Protein AF-A0A519ZIR8-F1 (afdb_monomer)

Sequence (333 aa):
LERGGTVMIFPEGTSVSERRLRPLKTGAARIALGTEARHDFKLGLKLVCVGTNYFDPSHFRSDVLLNVAAPIEVASYAARYREDPDAAADELTEEIRLRLTRRLVISRAAEDDQLAQQVERTFGDHLNPDDDPTTLYDNFQLSRTLLDAVAWFEQHDPSRLTALRGALTMYLADLGKYKLDDEALDQGQRPGTRLADYLNLVLGFPVWFYGLITNYVPYKIPSVVADRATKETEFIAAIMLGVGIITFPLAYALEAAAVQHWTHDWRLTTLFVISLPLAGFYALGYWQTLSARLKRLRVRRLPAATLGHLQGQRAAILRLLDEAQAAYVRKVA

Structure (mmCIF, N/CA/C/O backbone):
data_AF-A0A519ZIR8-F1
#
_entry.id   AF-A0A519ZIR8-F1
#
loop_
_atom_site.group_PDB
_atom_site.id
_a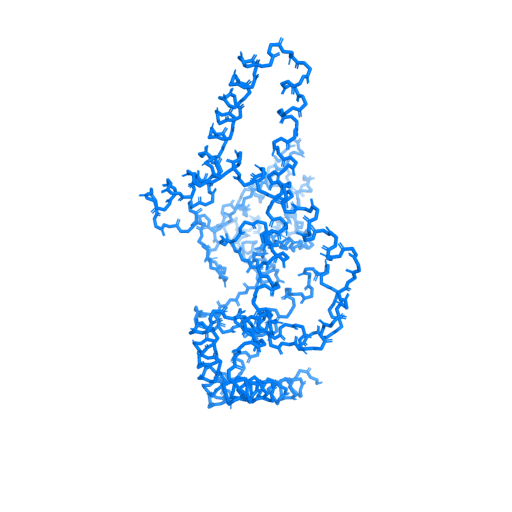tom_site.type_symbol
_atom_site.label_atom_id
_atom_site.label_alt_id
_atom_site.label_comp_id
_atom_site.label_asym_id
_atom_site.label_entity_id
_atom_site.label_seq_id
_atom_site.pdbx_PDB_ins_code
_atom_site.Cartn_x
_atom_site.Cartn_y
_atom_site.Cartn_z
_atom_site.occupancy
_atom_site.B_iso_or_equiv
_atom_site.auth_seq_id
_atom_site.auth_comp_id
_atom_site.auth_asym_id
_atom_site.auth_atom_id
_atom_site.pdbx_PDB_model_num
ATOM 1 N N . LEU A 1 1 ? -28.987 10.051 2.840 1.00 83.94 1 LEU A N 1
ATOM 2 C CA . LEU A 1 1 ? -29.312 9.014 3.840 1.00 83.94 1 LEU A CA 1
ATOM 3 C C . LEU A 1 1 ? -30.818 8.753 3.892 1.00 83.94 1 LEU A C 1
ATOM 5 O O . LEU A 1 1 ? -31.211 7.652 3.559 1.00 83.94 1 LEU A O 1
ATOM 9 N N . GLU A 1 2 ? -31.670 9.754 4.149 1.00 87.88 2 GLU A N 1
ATOM 10 C CA . GLU A 1 2 ? -33.147 9.583 4.182 1.00 87.88 2 GLU A CA 1
ATOM 11 C C . GLU A 1 2 ? -33.765 9.032 2.878 1.00 87.88 2 GLU A C 1
ATOM 13 O O . GLU A 1 2 ? -34.763 8.326 2.906 1.00 87.88 2 GLU A O 1
ATOM 18 N N . ARG A 1 3 ? -33.150 9.309 1.720 1.00 92.38 3 ARG A N 1
ATOM 19 C CA . ARG A 1 3 ? -33.569 8.780 0.404 1.00 92.38 3 ARG A CA 1
ATOM 20 C C . ARG A 1 3 ? -32.974 7.401 0.062 1.00 92.38 3 ARG A C 1
ATOM 22 O O . ARG A 1 3 ? -32.897 7.058 -1.110 1.00 92.38 3 ARG A O 1
ATOM 29 N N . GLY A 1 4 ? -32.438 6.667 1.040 1.00 90.00 4 GLY A N 1
ATOM 30 C CA . GLY A 1 4 ? -31.777 5.369 0.825 1.00 90.00 4 GLY A CA 1
ATOM 31 C C . GLY A 1 4 ? -30.379 5.433 0.187 1.00 90.00 4 GLY A C 1
ATOM 32 O O . GLY A 1 4 ? -29.807 4.402 -0.145 1.00 90.00 4 GLY A O 1
ATOM 33 N N . GLY A 1 5 ? -29.815 6.631 -0.000 1.00 93.12 5 GLY A N 1
ATOM 34 C CA . GLY A 1 5 ? -28.459 6.802 -0.538 1.00 93.12 5 GLY A CA 1
ATOM 35 C C . GLY A 1 5 ? -27.352 6.558 0.496 1.00 93.12 5 GLY A C 1
ATOM 36 O O . GLY A 1 5 ? -27.583 6.696 1.697 1.00 93.12 5 GLY A O 1
ATOM 37 N N . THR A 1 6 ? -26.137 6.294 0.015 1.00 94.44 6 THR A N 1
ATOM 38 C CA . THR A 1 6 ? -24.927 6.032 0.818 1.00 94.44 6 THR A CA 1
ATOM 39 C C . THR A 1 6 ? -24.023 7.264 0.889 1.00 94.44 6 THR A C 1
ATOM 41 O O . THR A 1 6 ? -23.940 8.034 -0.065 1.00 94.44 6 THR A O 1
ATOM 44 N N . VAL A 1 7 ? -23.331 7.452 2.015 1.00 94.19 7 VAL A N 1
ATOM 45 C CA . VAL A 1 7 ? -22.328 8.513 2.200 1.00 94.19 7 VAL A CA 1
ATOM 46 C C . VAL A 1 7 ? -21.039 7.880 2.721 1.00 94.19 7 VAL A C 1
ATOM 48 O O . VAL A 1 7 ? -21.085 7.090 3.660 1.00 94.19 7 VAL A O 1
ATOM 51 N N . MET A 1 8 ? -19.902 8.236 2.121 1.00 94.69 8 MET A N 1
ATOM 52 C CA . MET A 1 8 ? -18.565 7.872 2.598 1.00 94.69 8 MET A CA 1
ATOM 53 C C . MET A 1 8 ? -17.951 9.066 3.332 1.00 94.69 8 MET A C 1
ATOM 55 O O . MET A 1 8 ? -17.989 10.188 2.830 1.00 94.69 8 MET A O 1
ATOM 59 N N . ILE A 1 9 ? -17.401 8.827 4.523 1.00 93.94 9 ILE A N 1
ATOM 60 C CA . ILE A 1 9 ? -16.767 9.851 5.361 1.00 93.94 9 ILE A CA 1
ATOM 61 C C . ILE A 1 9 ? -15.418 9.317 5.840 1.00 93.94 9 ILE A C 1
ATOM 63 O O . ILE A 1 9 ? -15.351 8.195 6.335 1.00 93.94 9 ILE A O 1
ATOM 67 N N . PHE A 1 10 ? -14.373 10.141 5.741 1.00 92.75 10 PHE A N 1
ATOM 68 C CA . PHE A 1 10 ? -13.064 9.895 6.352 1.00 92.75 10 PHE A CA 1
ATOM 69 C C . PHE A 1 10 ? -12.984 10.659 7.686 1.00 92.75 10 PHE A C 1
ATOM 71 O O . PHE A 1 10 ? -12.791 11.878 7.677 1.00 92.75 10 PHE A O 1
ATOM 78 N N . PRO A 1 11 ? -13.189 9.990 8.838 1.00 91.06 11 PRO A N 1
ATOM 79 C CA . PRO A 1 11 ? -13.431 10.666 10.114 1.00 91.06 11 PRO A CA 1
ATOM 80 C C . PRO A 1 11 ? -12.201 11.370 10.714 1.00 91.06 11 PRO A C 1
ATOM 82 O O . PRO A 1 11 ? -12.370 12.214 11.590 1.00 91.06 11 PRO A O 1
ATOM 85 N N . GLU A 1 12 ? -10.985 11.088 10.240 1.00 88.75 12 GLU A N 1
ATOM 86 C CA . GLU A 1 12 ? -9.750 11.770 10.673 1.00 88.75 12 GLU A CA 1
ATOM 87 C C . GLU A 1 12 ? -9.667 13.215 10.148 1.00 88.75 12 GLU A C 1
ATOM 89 O O . GLU A 1 12 ? -9.126 14.110 10.799 1.00 88.75 12 GLU A O 1
ATOM 94 N N . GLY A 1 13 ? -10.246 13.482 8.971 1.00 80.00 13 GLY A N 1
ATOM 95 C CA . GLY A 1 13 ? -10.238 14.808 8.348 1.00 80.00 13 GLY A CA 1
ATOM 96 C C . GLY A 1 13 ? -8.858 15.304 7.893 1.00 80.00 13 GLY A C 1
ATOM 97 O O . GLY A 1 13 ? -8.728 16.485 7.578 1.00 80.00 13 GLY A O 1
ATOM 98 N N . THR A 1 14 ? -7.857 14.424 7.863 1.00 80.94 14 THR A N 1
ATOM 99 C CA . THR A 1 14 ? -6.524 14.626 7.281 1.00 80.94 14 THR A CA 1
ATOM 100 C C . THR A 1 14 ? -6.150 13.382 6.486 1.00 80.94 14 THR A C 1
ATOM 102 O O . THR A 1 14 ? -6.617 12.295 6.816 1.00 80.94 14 THR A O 1
ATOM 105 N N . SER A 1 15 ? -5.307 13.523 5.470 1.00 75.81 15 SER A N 1
ATOM 106 C CA . SER A 1 15 ? -4.816 12.397 4.676 1.00 75.81 15 SER A CA 1
ATOM 107 C C . SER A 1 15 ? -3.317 12.319 4.877 1.00 75.81 15 SER A C 1
ATOM 109 O O . SER A 1 15 ? -2.620 12.975 4.129 1.00 75.81 15 SER A O 1
ATOM 111 N N . VAL A 1 16 ? -2.842 11.583 5.887 1.00 79.44 16 VAL A N 1
ATOM 112 C CA . VAL A 1 16 ? -1.402 11.401 6.118 1.00 79.44 16 VAL A CA 1
ATOM 113 C C . VAL A 1 16 ? -0.989 9.973 5.806 1.00 79.44 16 VAL A C 1
ATOM 115 O O . VAL A 1 16 ? -1.639 9.034 6.258 1.00 79.44 16 VAL A O 1
ATOM 118 N N . SER A 1 17 ? 0.085 9.801 5.033 1.00 76.12 17 SER A N 1
ATOM 119 C CA . SER A 1 17 ? 0.587 8.471 4.661 1.00 76.12 17 SER A CA 1
ATOM 120 C C . SER A 1 17 ? 1.410 7.841 5.792 1.00 76.12 17 SER A C 1
ATOM 122 O O . SER A 1 17 ? 2.635 7.756 5.711 1.00 76.12 17 SER A O 1
ATOM 124 N N . GLU A 1 18 ? 0.736 7.380 6.844 1.00 81.75 18 GLU A N 1
ATOM 125 C CA . GLU A 1 18 ? 1.333 6.641 7.961 1.00 81.75 18 GLU A CA 1
ATOM 126 C C . GLU A 1 18 ? 0.429 5.483 8.406 1.00 81.75 18 GLU A C 1
ATOM 128 O O . GLU A 1 18 ? -0.797 5.570 8.341 1.00 81.75 18 GLU A O 1
ATOM 133 N N . ARG A 1 19 ? 1.015 4.396 8.917 1.00 86.00 19 ARG A N 1
ATOM 134 C CA . ARG A 1 19 ? 0.264 3.301 9.554 1.00 86.00 19 ARG A CA 1
ATOM 135 C C . ARG A 1 19 ? -0.150 3.700 10.974 1.00 86.00 19 ARG A C 1
ATOM 137 O O . ARG A 1 19 ? 0.295 3.105 11.949 1.00 86.00 19 ARG A O 1
ATOM 144 N N . ARG A 1 20 ? -0.953 4.757 11.126 1.00 87.06 20 ARG A N 1
ATOM 145 C CA . ARG A 1 20 ? -1.485 5.224 12.420 1.00 87.06 20 ARG A CA 1
ATOM 146 C C . ARG A 1 20 ? -2.928 5.669 12.257 1.00 87.06 20 ARG A C 1
ATOM 148 O O . ARG A 1 20 ? -3.270 6.305 11.272 1.00 87.06 20 ARG A O 1
ATOM 155 N N . LEU A 1 21 ? -3.756 5.375 13.256 1.00 89.25 21 LEU A N 1
ATOM 156 C CA . LEU A 1 21 ? -5.116 5.903 13.331 1.00 89.25 21 LEU A CA 1
ATOM 157 C C . LEU A 1 21 ? -5.095 7.213 14.120 1.00 89.25 21 LEU A C 1
ATOM 159 O O . LEU A 1 21 ? -4.838 7.199 15.329 1.00 89.25 21 LEU A O 1
ATOM 163 N N . ARG A 1 22 ? -5.348 8.341 13.453 1.00 89.69 22 ARG A N 1
ATOM 164 C CA . ARG A 1 22 ? -5.420 9.647 14.124 1.00 89.69 22 ARG A CA 1
ATOM 165 C C . ARG A 1 22 ? -6.733 9.804 14.900 1.00 89.69 22 ARG A C 1
ATOM 167 O O . ARG A 1 22 ? -7.670 9.027 14.700 1.00 89.69 22 ARG A O 1
ATOM 174 N N . PRO A 1 23 ? -6.829 10.799 15.802 1.00 91.31 23 PRO A N 1
ATOM 175 C CA . PRO A 1 23 ? -8.078 11.092 16.493 1.00 91.31 23 PRO A CA 1
ATOM 176 C C . PRO A 1 23 ? -9.234 11.316 15.513 1.00 91.31 23 PRO A C 1
ATOM 178 O O . PRO A 1 23 ? -9.114 12.075 14.549 1.00 91.31 23 PRO A O 1
ATOM 181 N N . LEU A 1 24 ? -10.360 10.658 15.779 1.00 94.56 24 LEU A N 1
ATOM 182 C CA . LEU A 1 24 ? -11.554 10.762 14.950 1.00 94.56 24 LEU A CA 1
ATOM 183 C C . LEU A 1 24 ? -12.389 11.978 15.346 1.00 94.56 24 LEU A C 1
ATOM 185 O O . LEU A 1 24 ? -12.584 12.260 16.527 1.00 94.56 24 LEU A O 1
ATOM 189 N N . LYS A 1 25 ? -12.941 12.671 14.351 1.00 94.88 25 LYS A N 1
ATOM 190 C CA . LYS A 1 25 ? -13.951 13.711 14.558 1.00 94.88 25 LYS A CA 1
ATOM 191 C C . LYS A 1 25 ? -15.332 13.072 14.717 1.00 94.88 25 LYS A C 1
ATOM 193 O O . LYS A 1 25 ? -15.702 12.174 13.963 1.00 94.88 25 LYS A O 1
ATOM 198 N N . THR A 1 26 ? -16.153 13.632 15.601 1.00 95.75 26 THR A N 1
ATOM 199 C CA . THR A 1 26 ? -17.507 13.130 15.916 1.00 95.75 26 THR A CA 1
ATOM 200 C C . THR A 1 26 ? -18.547 13.365 14.814 1.00 95.75 26 THR A C 1
ATOM 202 O O . THR A 1 26 ? -19.684 12.905 14.910 1.00 95.75 26 THR A O 1
ATOM 205 N N . GLY A 1 27 ? -18.187 14.073 13.737 1.00 95.12 27 GLY A N 1
ATOM 206 C CA . GLY A 1 27 ? -19.114 14.464 12.671 1.00 95.12 27 GLY A CA 1
ATOM 207 C C . GLY A 1 27 ? -19.848 13.286 12.023 1.00 95.12 27 GLY A C 1
ATOM 208 O O . GLY A 1 27 ? -21.049 13.383 11.785 1.00 95.12 27 GLY A O 1
ATOM 209 N N . ALA A 1 28 ? -19.166 12.159 11.794 1.00 95.50 28 ALA A N 1
ATOM 210 C CA . ALA A 1 28 ? -19.791 10.965 11.221 1.00 95.50 28 ALA A CA 1
ATOM 211 C C . ALA A 1 28 ? -20.883 10.387 12.142 1.00 95.50 28 ALA A C 1
ATOM 213 O O . ALA A 1 28 ? -21.994 10.117 11.682 1.00 95.50 28 ALA A O 1
ATOM 214 N N . ALA A 1 29 ? -20.591 10.266 13.442 1.00 97.25 29 ALA A N 1
ATOM 215 C CA . ALA A 1 29 ? -21.539 9.791 14.446 1.00 97.25 29 ALA A CA 1
ATOM 216 C C . ALA A 1 29 ? -22.737 10.741 14.585 1.00 97.25 29 ALA A C 1
ATOM 218 O O . ALA A 1 29 ? -23.882 10.299 14.538 1.00 97.25 29 ALA A O 1
ATOM 219 N N . ARG A 1 30 ? -22.489 12.056 14.653 1.00 97.31 30 ARG A N 1
ATOM 220 C CA . ARG A 1 30 ? -23.542 13.082 14.737 1.00 97.31 30 ARG A CA 1
ATOM 221 C C . ARG A 1 30 ? -24.470 13.078 13.523 1.00 97.31 30 ARG A C 1
ATOM 223 O O . ARG A 1 30 ? -25.682 13.184 13.688 1.00 97.31 30 ARG A O 1
ATOM 230 N N . ILE A 1 31 ? -23.930 12.925 12.311 1.00 96.50 31 ILE A N 1
ATOM 231 C CA . ILE A 1 31 ? -24.741 12.816 11.088 1.00 96.50 31 ILE A CA 1
ATOM 232 C C . ILE A 1 31 ? -25.615 11.560 11.139 1.00 96.50 31 ILE A C 1
ATOM 234 O O . ILE A 1 31 ? -26.805 11.637 10.830 1.00 96.50 31 ILE A O 1
ATOM 238 N N . ALA A 1 32 ? -25.047 10.418 11.532 1.00 96.88 32 ALA A N 1
ATOM 239 C CA . ALA A 1 32 ? -25.771 9.154 11.595 1.00 96.88 32 ALA A CA 1
ATOM 240 C C . ALA A 1 32 ? -26.900 9.191 12.639 1.00 96.88 32 ALA A C 1
ATOM 242 O O . ALA A 1 32 ? -28.063 8.974 12.296 1.00 96.88 32 ALA A O 1
ATOM 243 N N . LEU A 1 33 ? -26.569 9.547 13.883 1.00 97.88 33 LEU A N 1
ATOM 244 C CA . LEU A 1 33 ? -27.519 9.642 14.994 1.00 97.88 33 LEU A CA 1
ATOM 245 C C . LEU A 1 33 ? -28.586 10.706 14.739 1.00 97.88 33 LEU A C 1
ATOM 247 O O . LEU A 1 33 ? -29.770 10.440 14.914 1.00 97.88 33 LEU A O 1
ATOM 251 N N . GLY A 1 34 ? -28.191 11.887 14.258 1.00 96.94 34 GLY A N 1
ATOM 252 C CA . GLY A 1 34 ? -29.125 12.965 13.941 1.00 96.94 34 GLY A CA 1
ATOM 253 C C . GLY A 1 34 ? -30.077 12.617 12.795 1.00 96.94 34 GLY A C 1
ATOM 254 O O . GLY A 1 34 ? -31.222 13.064 12.799 1.00 96.94 34 GLY A O 1
ATOM 255 N N . THR A 1 35 ? -29.635 11.803 11.829 1.00 96.38 35 THR A N 1
ATOM 256 C CA . THR A 1 35 ? -30.514 11.295 10.765 1.00 96.38 35 THR A CA 1
ATOM 257 C C . THR A 1 35 ? -31.532 10.310 11.333 1.00 96.38 35 THR A C 1
ATOM 259 O O . THR A 1 35 ? -32.717 10.456 11.063 1.00 96.38 35 THR A O 1
ATOM 262 N N . GLU A 1 36 ? -31.104 9.343 12.146 1.00 96.88 36 GLU A N 1
ATOM 263 C CA . GLU A 1 36 ? -32.020 8.386 12.782 1.00 96.88 36 GLU A CA 1
ATOM 264 C C . GLU A 1 36 ? -33.004 9.056 13.746 1.00 96.88 36 GLU A C 1
ATOM 266 O O . GLU A 1 36 ? -34.192 8.741 13.740 1.00 96.88 36 GLU A O 1
ATOM 271 N N . ALA A 1 37 ? -32.547 10.034 14.529 1.00 97.00 37 ALA A N 1
ATOM 272 C CA . ALA A 1 37 ? -33.381 10.746 15.491 1.00 97.00 37 ALA A CA 1
ATOM 273 C C . ALA A 1 37 ? -34.566 11.477 14.835 1.00 97.00 37 ALA A C 1
ATOM 275 O O . ALA A 1 37 ? -35.640 11.537 15.425 1.00 97.00 37 ALA A O 1
ATOM 276 N N . ARG A 1 38 ? -34.412 11.985 13.601 1.00 96.44 38 ARG A N 1
ATOM 277 C CA . ARG A 1 38 ? -35.514 12.605 12.831 1.00 96.44 38 ARG A CA 1
ATOM 278 C C . ARG A 1 38 ? -36.598 11.614 12.402 1.00 96.44 38 ARG A C 1
ATOM 280 O O . ARG A 1 38 ? -37.679 12.044 12.016 1.00 96.44 38 ARG A O 1
ATOM 287 N N . HIS A 1 39 ? -36.301 10.318 12.459 1.00 95.69 39 HIS A N 1
ATOM 288 C CA . HIS A 1 39 ? -37.182 9.218 12.062 1.00 95.69 39 HIS A CA 1
ATOM 289 C C . HIS A 1 39 ? -37.417 8.239 13.224 1.00 95.69 39 HIS A C 1
ATOM 291 O O . HIS A 1 39 ? -37.639 7.050 13.001 1.00 95.69 39 HIS A O 1
ATOM 297 N N . ASP A 1 40 ? -37.334 8.720 14.470 1.00 95.81 40 ASP A N 1
ATOM 298 C CA . ASP A 1 40 ? -37.548 7.941 15.700 1.00 95.81 40 ASP A CA 1
ATOM 299 C C . ASP A 1 40 ? -36.695 6.663 15.814 1.00 95.81 40 ASP A C 1
ATOM 301 O O . ASP A 1 40 ? -37.106 5.690 16.452 1.00 95.81 40 ASP A O 1
ATOM 305 N N . PHE A 1 41 ? -35.502 6.660 15.215 1.00 96.44 41 PHE A N 1
ATOM 306 C CA . PHE A 1 41 ? -34.607 5.502 15.122 1.00 96.44 41 PHE A CA 1
ATOM 307 C C . PHE A 1 41 ? -35.208 4.292 14.375 1.00 96.44 41 PHE A C 1
ATOM 309 O O . PHE A 1 41 ? -34.915 3.139 14.696 1.00 96.44 41 PHE A O 1
ATOM 316 N N . LYS A 1 42 ? -36.088 4.544 13.395 1.00 95.88 42 LYS A N 1
ATOM 317 C CA . LYS A 1 42 ? -36.756 3.518 12.570 1.00 95.88 42 LYS A CA 1
ATOM 318 C C . LYS A 1 42 ? -36.279 3.498 11.117 1.00 95.88 42 LYS A C 1
ATOM 320 O O . LYS A 1 42 ? -36.817 2.725 10.326 1.00 95.88 42 LYS A O 1
ATOM 325 N N . LEU A 1 43 ? -35.305 4.334 10.745 1.00 94.62 43 LEU A N 1
ATOM 326 C CA . LEU A 1 43 ? -34.831 4.411 9.361 1.00 94.62 43 LEU A CA 1
ATOM 327 C C . LEU A 1 43 ? -34.014 3.167 8.972 1.00 94.62 43 LEU A C 1
ATOM 329 O O . LEU A 1 43 ? -34.012 2.776 7.805 1.00 94.62 43 LEU A O 1
ATOM 333 N N . GLY A 1 44 ? -33.342 2.531 9.936 1.00 95.00 44 GLY A N 1
ATOM 334 C CA . GLY A 1 44 ? -32.528 1.333 9.705 1.00 95.00 44 GLY A CA 1
ATOM 335 C C . GLY A 1 44 ? -31.153 1.644 9.105 1.00 95.00 44 GLY A C 1
ATOM 336 O O . GLY A 1 44 ? -30.571 0.818 8.398 1.00 95.00 44 GLY A O 1
ATOM 337 N N . LEU A 1 45 ? -30.636 2.843 9.366 1.00 96.75 45 LEU A N 1
ATOM 338 C CA . LEU A 1 45 ? -29.312 3.306 8.993 1.00 96.75 45 LEU A CA 1
ATOM 339 C C . LEU A 1 45 ? -28.241 2.409 9.619 1.00 96.75 45 LEU A C 1
ATOM 341 O O . LEU A 1 45 ? -28.183 2.184 10.831 1.00 96.75 45 LEU A O 1
ATOM 345 N N . LYS A 1 46 ? -27.344 1.938 8.756 1.00 96.56 46 LYS A N 1
ATOM 346 C CA . LYS A 1 46 ? -26.192 1.127 9.132 1.00 96.56 46 LYS A CA 1
ATOM 347 C C . LYS A 1 46 ? -24.911 1.893 8.866 1.00 96.56 46 LYS A C 1
ATOM 349 O O . LYS A 1 46 ? -24.745 2.476 7.794 1.00 96.56 46 LYS A O 1
ATOM 354 N N . LEU A 1 47 ? -23.995 1.849 9.825 1.00 97.19 47 LEU A N 1
ATOM 355 C CA . LEU A 1 47 ? -22.648 2.382 9.672 1.00 97.19 47 LEU A CA 1
ATOM 356 C C . LEU A 1 47 ? -21.681 1.222 9.445 1.00 97.19 47 LEU A C 1
ATOM 358 O O . LEU A 1 47 ? -21.637 0.282 10.231 1.00 97.19 47 LEU A O 1
ATOM 362 N N . VAL A 1 48 ? -20.906 1.275 8.364 1.00 97.00 48 VAL A N 1
ATOM 363 C CA . VAL A 1 48 ? -19.913 0.245 8.033 1.00 97.00 48 VAL A CA 1
ATOM 364 C C . VAL A 1 48 ? -18.523 0.860 8.107 1.00 97.00 48 VAL A C 1
ATOM 366 O O . VAL A 1 48 ? -18.209 1.784 7.360 1.00 97.00 48 VAL A O 1
ATOM 369 N N . CYS A 1 49 ? -17.688 0.353 9.013 1.00 97.00 49 CYS A N 1
ATOM 370 C CA . CYS A 1 49 ? -16.289 0.762 9.111 1.00 97.00 49 CYS A CA 1
ATOM 371 C C . CYS A 1 49 ? -15.456 -0.030 8.099 1.00 97.00 49 CYS A C 1
ATOM 373 O O . CYS A 1 49 ? -15.485 -1.261 8.114 1.00 97.00 49 CYS A O 1
ATOM 375 N N . VAL A 1 50 ? -14.691 0.662 7.256 1.00 95.75 50 VAL A N 1
ATOM 376 C CA . VAL A 1 50 ? -13.785 0.048 6.278 1.00 95.75 50 VAL A CA 1
ATOM 377 C C . VAL A 1 50 ? -12.370 0.524 6.579 1.00 95.75 50 VAL A C 1
ATOM 379 O O . VAL A 1 50 ? -12.105 1.722 6.533 1.00 95.75 50 VAL A O 1
ATOM 382 N N . GLY A 1 51 ? -11.480 -0.404 6.931 1.00 93.31 51 GLY A N 1
ATOM 383 C CA . GLY A 1 51 ? -10.050 -0.137 7.049 1.00 93.31 51 GLY A CA 1
ATOM 384 C C . GLY A 1 51 ? -9.373 -0.288 5.691 1.00 93.31 51 GLY A C 1
ATOM 385 O O . GLY A 1 51 ? -9.572 -1.300 5.021 1.00 93.31 51 GLY A O 1
ATOM 386 N N . THR A 1 52 ? -8.574 0.697 5.294 1.00 91.56 52 THR A N 1
ATOM 387 C CA . THR A 1 52 ? -7.815 0.679 4.038 1.00 91.56 52 THR A CA 1
ATOM 388 C C . THR A 1 52 ? -6.338 0.512 4.361 1.00 91.56 52 THR A C 1
ATOM 390 O O . THR A 1 52 ? -5.735 1.409 4.945 1.00 91.56 52 THR A O 1
ATOM 393 N N . ASN A 1 53 ? -5.753 -0.626 3.991 1.00 88.81 53 ASN A N 1
ATOM 394 C CA . ASN A 1 53 ? -4.345 -0.926 4.242 1.00 88.81 53 ASN A CA 1
ATOM 395 C C . ASN A 1 53 ? -3.576 -0.903 2.922 1.00 88.81 53 ASN A C 1
ATOM 397 O O . ASN A 1 53 ? -3.791 -1.761 2.068 1.00 88.81 53 ASN A O 1
ATOM 401 N N . TYR A 1 54 ? -2.695 0.083 2.767 1.00 84.25 54 TYR A N 1
ATOM 402 C CA . TYR A 1 54 ? -1.765 0.169 1.643 1.00 84.25 54 TYR A CA 1
ATOM 403 C C . TYR A 1 54 ? -0.476 -0.579 1.991 1.00 84.25 54 TYR A C 1
ATOM 405 O O . TYR A 1 54 ? 0.097 -0.348 3.060 1.00 84.25 54 TYR A O 1
ATOM 413 N N . PHE A 1 55 ? -0.012 -1.447 1.091 1.00 77.69 55 PHE A N 1
ATOM 414 C CA . PHE A 1 55 ? 1.266 -2.143 1.271 1.00 77.69 55 PHE A CA 1
ATOM 415 C C . PHE A 1 55 ? 2.453 -1.264 0.854 1.00 77.69 55 PHE A C 1
ATOM 417 O O . PHE A 1 55 ? 3.427 -1.173 1.594 1.00 77.69 55 PHE A O 1
ATOM 424 N N . ASP A 1 56 ? 2.337 -0.545 -0.269 1.00 75.31 56 ASP A N 1
ATOM 425 C CA . ASP A 1 56 ? 3.315 0.465 -0.701 1.00 75.31 56 ASP A CA 1
ATOM 426 C C . ASP A 1 56 ? 2.609 1.667 -1.360 1.00 75.31 56 ASP A C 1
ATOM 428 O O . ASP A 1 56 ? 2.501 1.728 -2.583 1.00 75.31 56 ASP A O 1
ATOM 432 N N . PRO A 1 57 ? 2.131 2.658 -0.584 1.00 72.56 57 PRO A N 1
ATOM 433 C CA . PRO A 1 57 ? 1.359 3.783 -1.123 1.00 72.56 57 PRO A CA 1
ATOM 434 C C . PRO A 1 57 ? 2.149 4.666 -2.105 1.00 72.56 57 PRO A C 1
ATOM 436 O O . PRO A 1 57 ? 1.557 5.479 -2.814 1.00 72.56 57 PRO A O 1
ATOM 439 N N . SER A 1 58 ? 3.479 4.528 -2.148 1.00 69.12 58 SER A N 1
ATOM 440 C CA . SER A 1 58 ? 4.350 5.273 -3.057 1.00 69.12 58 SER A CA 1
ATOM 441 C C . SER A 1 58 ? 4.543 4.582 -4.410 1.00 69.12 58 SER A C 1
ATOM 443 O O . SER A 1 58 ? 4.983 5.219 -5.372 1.00 69.12 58 SER A O 1
ATOM 445 N N . HIS A 1 59 ? 4.211 3.290 -4.507 1.00 68.56 59 HIS A N 1
ATOM 446 C CA . HIS A 1 59 ? 4.427 2.496 -5.706 1.00 68.56 59 HIS A CA 1
ATOM 447 C C . HIS A 1 59 ? 3.155 2.360 -6.539 1.00 68.56 59 HIS A C 1
ATOM 449 O O . HIS A 1 59 ? 2.087 1.969 -6.071 1.00 68.56 59 HIS A O 1
ATOM 455 N N . PHE A 1 60 ? 3.273 2.650 -7.833 1.00 66.56 60 PHE A N 1
ATOM 456 C CA . PHE A 1 60 ? 2.161 2.472 -8.755 1.00 66.56 60 PHE A CA 1
ATOM 457 C C . PHE A 1 60 ? 1.770 0.991 -8.845 1.00 66.56 60 PHE A C 1
ATOM 459 O O . PHE A 1 60 ? 2.630 0.138 -9.058 1.00 66.56 60 PHE A O 1
ATOM 466 N N . ARG A 1 61 ? 0.465 0.705 -8.742 1.00 73.38 61 ARG A N 1
ATOM 467 C CA . ARG A 1 61 ? -0.101 -0.658 -8.698 1.00 73.38 61 ARG A CA 1
ATOM 468 C C . ARG A 1 61 ? 0.361 -1.486 -7.493 1.00 73.38 61 ARG A C 1
ATOM 470 O O . ARG A 1 61 ? 0.387 -2.708 -7.590 1.00 73.38 61 ARG A O 1
ATOM 477 N N . SER A 1 62 ? 0.705 -0.839 -6.381 1.00 75.31 62 SER A N 1
ATOM 478 C CA . SER A 1 62 ? 0.793 -1.534 -5.100 1.00 75.31 62 SER A CA 1
ATOM 479 C C . SER A 1 62 ? -0.564 -2.104 -4.705 1.00 75.31 62 SER A C 1
ATOM 481 O O . SER A 1 62 ? -1.603 -1.493 -4.981 1.00 75.31 62 SER A O 1
ATOM 483 N N . ASP A 1 63 ? -0.551 -3.200 -3.965 1.00 81.00 63 ASP A N 1
ATOM 484 C CA . ASP A 1 63 ? -1.774 -3.776 -3.436 1.00 81.00 63 ASP A CA 1
ATOM 485 C C . ASP A 1 63 ? -2.400 -2.914 -2.332 1.00 81.00 63 ASP A C 1
ATOM 487 O O . ASP A 1 63 ? -1.722 -2.176 -1.601 1.00 81.00 63 ASP A O 1
ATOM 491 N N . VAL A 1 64 ? -3.725 -3.023 -2.215 1.00 86.00 64 VAL A N 1
ATOM 492 C CA . VAL A 1 64 ? -4.525 -2.377 -1.171 1.00 86.00 64 VAL A CA 1
ATOM 493 C C . VAL A 1 64 ? -5.549 -3.370 -0.646 1.00 86.00 64 VAL A C 1
ATOM 495 O O . VAL A 1 64 ? -6.362 -3.893 -1.408 1.00 86.00 64 VAL A O 1
ATOM 498 N N . LEU A 1 65 ? -5.552 -3.592 0.667 1.00 89.50 65 LEU A N 1
ATOM 499 C CA . LEU A 1 65 ? -6.562 -4.407 1.334 1.00 89.50 65 LEU A CA 1
ATOM 500 C C . LEU A 1 65 ? -7.658 -3.519 1.931 1.00 89.50 65 LEU A C 1
ATOM 502 O O . LEU A 1 65 ? -7.400 -2.699 2.817 1.00 89.50 65 LEU A O 1
ATOM 506 N N . LEU A 1 66 ? -8.900 -3.751 1.499 1.00 91.75 66 LEU A N 1
ATOM 507 C CA . LEU A 1 66 ? -10.098 -3.203 2.133 1.00 91.75 66 LEU A CA 1
ATOM 508 C C . LEU A 1 66 ? -10.641 -4.206 3.153 1.00 91.75 66 LEU A C 1
ATOM 510 O O . LEU A 1 66 ? -11.216 -5.232 2.793 1.00 91.75 66 LEU A O 1
ATOM 514 N N . ASN A 1 67 ? -10.473 -3.901 4.435 1.00 91.31 67 ASN A N 1
ATOM 515 C CA . ASN A 1 67 ? -10.934 -4.740 5.532 1.00 91.31 67 ASN A CA 1
ATOM 516 C C . ASN A 1 67 ? -12.239 -4.173 6.112 1.00 91.31 67 ASN A C 1
ATOM 518 O O . ASN A 1 67 ? -12.251 -3.141 6.789 1.00 91.31 67 ASN A O 1
ATOM 522 N N . VAL A 1 68 ? -13.357 -4.834 5.808 1.00 94.12 68 VAL A N 1
ATOM 523 C CA . VAL A 1 68 ? -14.711 -4.355 6.115 1.00 94.12 68 VAL A CA 1
ATOM 524 C C . VAL A 1 68 ? -15.199 -4.938 7.441 1.00 94.12 68 VAL A C 1
ATOM 526 O O . VAL A 1 68 ? -15.220 -6.150 7.647 1.00 94.12 68 VAL A O 1
ATOM 529 N N . ALA A 1 69 ? -15.618 -4.078 8.367 1.00 95.00 69 ALA A N 1
ATOM 530 C CA . ALA A 1 69 ? -16.234 -4.497 9.618 1.00 95.00 69 ALA A CA 1
ATOM 531 C C . ALA A 1 69 ? -17.706 -4.890 9.424 1.00 95.00 69 ALA A C 1
ATOM 533 O O . ALA A 1 69 ? -18.384 -4.403 8.521 1.00 95.00 69 ALA A O 1
ATOM 534 N N . ALA A 1 70 ? -18.230 -5.701 10.349 1.00 95.69 70 ALA A N 1
ATOM 535 C CA . ALA A 1 70 ? -19.671 -5.875 10.468 1.00 95.69 70 ALA A CA 1
ATOM 536 C C . ALA A 1 70 ? -20.355 -4.498 10.625 1.00 95.69 70 ALA A C 1
ATOM 538 O O . ALA A 1 70 ? -19.760 -3.596 11.232 1.00 95.69 70 ALA A O 1
ATOM 539 N N . PRO A 1 71 ? -21.581 -4.319 10.110 1.00 97.19 71 PRO A N 1
ATOM 540 C CA . PRO A 1 71 ? -22.312 -3.074 10.296 1.00 97.19 71 PRO A CA 1
ATOM 541 C C . PRO A 1 71 ? -22.582 -2.769 11.780 1.00 97.19 71 PRO A C 1
ATOM 543 O O . PRO A 1 71 ? -22.743 -3.678 12.597 1.00 97.19 71 PRO A O 1
ATOM 546 N N . ILE A 1 72 ? -22.614 -1.487 12.128 1.00 97.56 72 ILE A N 1
ATOM 547 C CA . ILE A 1 72 ? -23.187 -0.960 13.370 1.00 97.56 72 ILE A CA 1
ATOM 548 C C . ILE A 1 72 ? -24.623 -0.552 13.055 1.00 97.56 72 ILE A C 1
ATOM 550 O O . ILE A 1 72 ? -24.862 0.185 12.094 1.00 97.56 72 ILE A O 1
ATOM 554 N N . GLU A 1 73 ? -25.575 -1.020 13.853 1.00 97.38 73 GLU A N 1
ATOM 555 C CA . GLU A 1 73 ? -26.956 -0.552 13.779 1.00 97.38 73 GLU A CA 1
ATOM 556 C C . GLU A 1 73 ? -27.073 0.747 14.569 1.00 97.38 73 GLU A C 1
ATOM 558 O O . GLU A 1 73 ? -27.008 0.739 15.791 1.00 97.38 73 GLU A O 1
ATOM 563 N N . VAL A 1 74 ? -27.246 1.882 13.890 1.00 97.19 74 VAL A N 1
ATOM 564 C CA . VAL A 1 74 ? -27.250 3.197 14.561 1.00 97.19 74 VAL A CA 1
ATOM 565 C C . VAL A 1 74 ? -28.407 3.304 15.568 1.00 97.19 74 VAL A C 1
ATOM 567 O O . VAL A 1 74 ? -28.286 3.968 16.596 1.00 97.19 74 VAL A O 1
ATOM 570 N N . ALA A 1 75 ? -29.500 2.576 15.323 1.00 97.06 75 ALA A N 1
ATOM 571 C CA . ALA A 1 75 ? -30.641 2.458 16.224 1.00 97.06 75 ALA A CA 1
ATOM 572 C C . ALA A 1 75 ? -30.298 1.914 17.624 1.00 97.06 75 ALA A C 1
ATOM 574 O O . ALA A 1 75 ? -31.006 2.246 18.577 1.00 97.06 75 ALA A O 1
ATOM 575 N N . SER A 1 76 ? -29.207 1.153 17.800 1.00 97.38 76 SER A N 1
ATOM 576 C CA . SER A 1 76 ? -28.804 0.657 19.127 1.00 97.38 76 SER A CA 1
ATOM 577 C C . SER A 1 76 ? -28.427 1.783 20.095 1.00 97.38 76 SER A C 1
ATOM 579 O O . SER A 1 76 ? -28.521 1.611 21.306 1.00 97.38 76 SER A O 1
ATOM 581 N N . TYR A 1 77 ? -28.067 2.957 19.571 1.00 97.56 77 TYR A N 1
ATOM 582 C CA . TYR A 1 77 ? -27.679 4.136 20.345 1.00 97.56 77 TYR A CA 1
ATOM 583 C C . TYR A 1 77 ? -28.856 5.064 20.688 1.00 97.56 77 TYR A C 1
ATOM 585 O O . TYR A 1 77 ? -28.661 6.115 21.299 1.00 97.56 77 TYR A O 1
ATOM 593 N N . ALA A 1 78 ? -30.092 4.692 20.333 1.00 97.38 78 ALA A N 1
ATOM 594 C CA . ALA A 1 78 ? -31.274 5.537 20.505 1.00 97.38 78 ALA A CA 1
ATOM 595 C C . ALA A 1 78 ? -31.531 5.953 21.959 1.00 97.38 78 ALA A C 1
ATOM 597 O O . ALA A 1 78 ? -31.874 7.104 22.221 1.00 97.38 78 ALA A O 1
ATOM 598 N N . ALA A 1 79 ? -31.387 5.020 22.908 1.00 97.12 79 ALA A N 1
ATOM 599 C CA . ALA A 1 79 ? -31.590 5.305 24.329 1.00 97.12 79 ALA A CA 1
ATOM 600 C C . ALA A 1 79 ? -30.573 6.339 24.824 1.00 97.12 79 ALA A C 1
ATOM 602 O O . ALA A 1 79 ? -30.966 7.377 25.353 1.00 97.12 79 ALA A O 1
ATOM 603 N N . ARG A 1 80 ? -29.289 6.104 24.530 1.00 97.38 80 ARG A N 1
ATOM 604 C CA . ARG A 1 80 ? -28.204 7.014 24.893 1.00 97.38 80 ARG A CA 1
ATOM 605 C C . ARG A 1 80 ? -28.393 8.401 24.286 1.00 97.38 80 ARG A C 1
ATOM 607 O O . ARG A 1 80 ? -28.251 9.393 24.986 1.00 97.38 80 ARG A O 1
ATOM 614 N N . TYR A 1 81 ? -28.784 8.477 23.014 1.00 97.69 81 TYR A N 1
ATOM 615 C CA . TYR A 1 81 ? -29.003 9.752 22.327 1.00 97.69 81 TYR A CA 1
ATOM 616 C C . TYR A 1 81 ? -30.150 10.572 22.931 1.00 97.69 81 TYR A C 1
ATOM 618 O O . TYR A 1 81 ? -30.083 11.798 22.946 1.00 97.69 81 TYR A O 1
ATOM 626 N N . ARG A 1 82 ? -31.212 9.919 23.424 1.00 96.62 82 ARG A N 1
ATOM 627 C CA . ARG A 1 82 ? -32.324 10.614 24.098 1.00 96.62 82 ARG A CA 1
ATOM 628 C C . ARG A 1 82 ? -31.922 11.178 25.460 1.00 96.62 82 ARG A C 1
ATOM 630 O O . ARG A 1 82 ? -32.505 12.173 25.876 1.00 96.62 82 ARG A O 1
ATOM 637 N N . GLU A 1 83 ? -30.975 10.540 26.145 1.00 97.44 83 GLU A N 1
ATOM 638 C CA . GLU A 1 83 ? -30.423 11.032 27.411 1.00 97.44 83 GLU A CA 1
ATOM 639 C C . GLU A 1 83 ? -29.449 12.190 27.181 1.00 97.44 83 GLU A C 1
ATOM 641 O O . GLU A 1 83 ? -29.584 13.243 27.798 1.00 97.44 83 GLU A O 1
ATOM 646 N N . ASP A 1 84 ? -28.474 11.985 26.294 1.00 97.81 84 ASP A N 1
ATOM 647 C CA . ASP A 1 84 ? -27.418 12.942 25.983 1.00 97.81 84 ASP A CA 1
ATOM 648 C C . ASP A 1 84 ? -26.924 12.734 24.534 1.00 97.81 84 ASP A C 1
ATOM 650 O O . ASP A 1 84 ? -26.186 11.780 24.247 1.00 97.81 84 ASP A O 1
ATOM 654 N N . PRO A 1 85 ? -27.322 13.618 23.598 1.00 97.19 85 PRO A N 1
ATOM 655 C CA . PRO A 1 85 ? -26.913 13.534 22.200 1.00 97.19 85 PRO A CA 1
ATOM 656 C C . PRO A 1 85 ? -25.399 13.604 21.979 1.00 97.19 85 PRO A C 1
ATOM 658 O O . PRO A 1 85 ? -24.892 12.955 21.060 1.00 97.19 85 PRO A O 1
ATOM 661 N N . ASP A 1 86 ? -24.680 14.388 22.787 1.00 97.25 86 ASP A N 1
ATOM 662 C CA . ASP A 1 86 ? -23.235 14.554 22.639 1.00 97.25 86 ASP A CA 1
ATOM 663 C C . ASP A 1 86 ? -22.506 13.312 23.149 1.00 97.25 86 ASP A C 1
ATOM 665 O O . ASP A 1 86 ? -21.678 12.754 22.428 1.00 97.25 86 ASP A O 1
ATOM 669 N N . ALA A 1 87 ? -22.897 12.791 24.313 1.00 97.31 87 ALA A N 1
ATOM 670 C CA . ALA A 1 87 ? -22.301 11.564 24.831 1.00 97.31 87 ALA A CA 1
ATOM 671 C C . ALA A 1 87 ? -22.579 10.344 23.935 1.00 97.31 87 ALA A C 1
ATOM 673 O O . ALA A 1 87 ? -21.708 9.493 23.771 1.00 97.31 87 ALA A O 1
ATOM 674 N N . ALA A 1 88 ? -23.761 10.257 23.314 1.00 97.81 88 ALA A N 1
ATOM 675 C CA . ALA A 1 88 ? -24.055 9.210 22.334 1.00 97.81 88 ALA A CA 1
ATOM 676 C C . ALA A 1 88 ? -23.175 9.321 21.079 1.00 97.81 88 ALA A C 1
ATOM 678 O O . ALA A 1 88 ? -22.750 8.308 20.519 1.00 97.81 88 ALA A O 1
ATOM 679 N N . ALA A 1 89 ? -22.894 10.549 20.628 1.00 97.94 89 ALA A N 1
ATOM 680 C CA . ALA A 1 89 ? -21.995 10.778 19.506 1.00 97.94 89 ALA A CA 1
ATOM 681 C C . ALA A 1 89 ? -20.551 10.395 19.845 1.00 97.94 89 ALA A C 1
ATOM 683 O O . ALA A 1 89 ? -19.879 9.801 18.999 1.00 97.94 89 ALA A O 1
ATOM 684 N N . ASP A 1 90 ? -20.088 10.691 21.058 1.00 97.81 90 ASP A N 1
ATOM 685 C CA . ASP A 1 90 ? -18.765 10.289 21.536 1.00 97.81 90 ASP A CA 1
ATOM 686 C C . ASP A 1 90 ? -18.651 8.762 21.648 1.00 97.81 90 ASP A C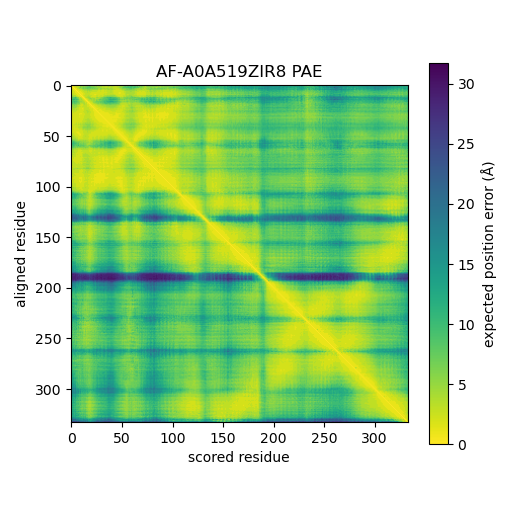 1
ATOM 688 O O . ASP A 1 90 ? -17.689 8.183 21.145 1.00 97.81 90 ASP A O 1
ATOM 692 N N . GLU A 1 91 ? -19.665 8.091 22.203 1.00 98.06 91 GLU A N 1
ATOM 693 C CA . GLU A 1 91 ? -19.700 6.629 22.338 1.00 98.06 91 GLU A CA 1
ATOM 694 C C . GLU A 1 91 ? -19.675 5.920 20.974 1.00 98.06 91 GLU A C 1
ATOM 696 O O . GLU A 1 91 ? -18.858 5.027 20.745 1.00 98.06 91 GLU A O 1
ATOM 701 N N . LEU A 1 92 ? -20.499 6.369 20.021 1.00 98.12 92 LEU A N 1
ATOM 702 C CA . LEU A 1 92 ? -20.484 5.836 18.657 1.00 98.12 92 LEU A CA 1
ATOM 703 C C . LEU A 1 92 ? -19.159 6.146 17.941 1.00 98.12 92 LEU A C 1
ATOM 705 O O . LEU A 1 92 ? -18.657 5.318 17.181 1.00 98.12 92 LEU A O 1
ATOM 709 N N . THR A 1 93 ? -18.564 7.319 18.177 1.00 97.88 93 THR A N 1
ATOM 710 C CA . THR A 1 93 ? -17.243 7.666 17.620 1.00 97.88 93 THR A CA 1
ATOM 711 C C . THR A 1 93 ? -16.156 6.741 18.162 1.00 97.88 93 THR A C 1
ATOM 713 O O . THR A 1 93 ? -15.301 6.284 17.400 1.00 97.88 93 THR A O 1
ATOM 716 N N . GLU A 1 94 ? -16.214 6.408 19.448 1.00 97.50 94 GLU A N 1
ATOM 717 C CA . GLU A 1 94 ? -15.300 5.465 20.079 1.00 97.50 94 GLU A CA 1
ATOM 718 C C . GLU A 1 94 ? -15.505 4.033 19.563 1.00 97.50 94 GLU A C 1
ATOM 720 O O . GLU A 1 94 ? -14.527 3.341 19.269 1.00 97.50 94 GLU A O 1
ATOM 725 N N . GLU A 1 95 ? -16.749 3.597 19.331 1.00 97.56 95 GLU A N 1
ATOM 726 C CA . GLU A 1 95 ? -17.001 2.307 18.681 1.00 97.56 95 GLU A CA 1
ATOM 727 C C . GLU A 1 95 ? -16.409 2.271 17.262 1.00 97.56 95 GLU A C 1
ATOM 729 O O . GLU A 1 95 ? -15.736 1.301 16.893 1.00 97.56 95 GLU A O 1
ATOM 734 N N . ILE A 1 96 ? -16.600 3.335 16.471 1.00 97.06 96 ILE A N 1
ATOM 735 C CA . ILE A 1 96 ? -15.998 3.462 15.136 1.00 97.06 96 ILE A CA 1
ATOM 736 C C . ILE A 1 96 ? -14.475 3.351 15.236 1.00 97.06 96 ILE A C 1
ATOM 738 O O . ILE A 1 96 ? -13.867 2.597 14.471 1.00 97.06 96 ILE A O 1
ATOM 742 N N . ARG A 1 97 ? -13.856 4.053 16.194 1.00 96.44 97 ARG A N 1
ATOM 743 C CA . ARG A 1 97 ? -12.409 4.009 16.432 1.00 96.44 97 ARG A CA 1
ATOM 744 C C . ARG A 1 97 ? -11.944 2.587 16.728 1.00 96.44 97 ARG A C 1
ATOM 746 O O . ARG A 1 97 ? -11.039 2.098 16.056 1.00 96.44 97 ARG A O 1
ATOM 753 N N . LEU A 1 98 ? -12.589 1.897 17.669 1.00 95.50 98 LEU A N 1
ATOM 754 C CA . LEU A 1 98 ? -12.257 0.521 18.046 1.00 95.50 98 LEU A CA 1
ATOM 755 C C . LEU A 1 98 ? -12.419 -0.458 16.879 1.00 95.50 98 LEU A C 1
ATOM 757 O O . LEU A 1 98 ? -11.567 -1.330 16.680 1.00 95.50 98 LEU A O 1
ATOM 761 N N . ARG A 1 99 ? -13.490 -0.321 16.085 1.00 96.00 99 ARG A N 1
ATOM 762 C CA . ARG A 1 99 ? -13.691 -1.151 14.892 1.00 96.00 99 ARG A CA 1
ATOM 763 C C . ARG A 1 99 ? -12.597 -0.873 13.862 1.00 96.00 99 ARG A C 1
ATOM 765 O O . ARG A 1 99 ? -11.980 -1.833 13.417 1.00 96.00 99 ARG A O 1
ATOM 772 N N . LEU A 1 100 ? -12.280 0.383 13.544 1.00 94.88 100 LEU A N 1
ATOM 773 C CA . LEU A 1 100 ? -11.197 0.727 12.609 1.00 94.88 100 LEU A CA 1
ATOM 774 C C . LEU A 1 100 ? -9.827 0.228 13.088 1.00 94.88 100 LEU A C 1
ATOM 776 O O . LEU A 1 100 ? -9.107 -0.382 12.304 1.00 94.88 100 LEU A O 1
ATOM 780 N N . THR A 1 101 ? -9.499 0.375 14.377 1.00 92.94 101 THR A N 1
ATOM 781 C CA . THR A 1 101 ? -8.249 -0.145 14.961 1.00 92.94 101 THR A CA 1
ATOM 782 C C . THR A 1 101 ? -8.059 -1.639 14.691 1.00 92.94 101 THR A C 1
ATOM 784 O O . THR A 1 101 ? -6.957 -2.076 14.392 1.00 92.94 101 THR A O 1
ATOM 787 N N . ARG A 1 102 ? -9.131 -2.440 14.727 1.00 91.31 102 ARG A N 1
ATOM 788 C CA . ARG A 1 102 ? -9.067 -3.890 14.456 1.00 91.31 102 ARG A CA 1
ATOM 789 C C . ARG A 1 102 ? -8.971 -4.247 12.967 1.00 91.31 102 ARG A C 1
ATOM 791 O O . ARG A 1 102 ? -8.940 -5.435 12.647 1.00 91.31 102 ARG A O 1
ATOM 798 N N . ARG A 1 103 ? -9.055 -3.272 12.060 1.00 92.69 103 ARG A N 1
ATOM 799 C CA . ARG A 1 103 ? -9.036 -3.462 10.596 1.00 92.69 103 ARG A CA 1
ATOM 800 C C . ARG A 1 103 ? -7.855 -2.763 9.925 1.00 92.69 103 ARG A C 1
ATOM 802 O O . ARG A 1 103 ? -7.699 -2.890 8.714 1.00 92.69 103 ARG A O 1
ATOM 809 N N . LEU A 1 104 ? -7.040 -2.054 10.696 1.00 90.88 104 LEU A N 1
ATOM 810 C CA . LEU A 1 104 ? -5.867 -1.333 10.227 1.00 90.88 104 LEU A CA 1
ATOM 811 C C . LEU A 1 104 ? -4.596 -1.948 10.813 1.00 90.88 104 LEU A C 1
ATOM 813 O O . LEU A 1 104 ? -4.592 -2.419 11.950 1.00 90.88 104 LEU A O 1
ATOM 817 N N . VAL A 1 105 ? -3.513 -1.900 10.044 1.00 86.31 105 VAL A N 1
ATOM 818 C CA . VAL A 1 105 ? -2.154 -2.099 10.550 1.00 86.31 105 VAL A CA 1
ATOM 819 C C . VAL A 1 105 ? -1.726 -0.788 11.205 1.00 86.31 105 VAL A C 1
ATOM 821 O O . VAL A 1 105 ? -1.598 0.230 10.526 1.00 86.31 105 VAL A O 1
ATOM 824 N N . ILE A 1 106 ? -1.561 -0.790 12.529 1.00 86.81 106 ILE A N 1
ATOM 825 C CA . ILE A 1 106 ? -1.217 0.409 13.304 1.00 86.81 106 ILE A CA 1
ATOM 826 C C . ILE A 1 106 ? 0.138 0.211 13.969 1.00 86.81 106 ILE A C 1
ATOM 828 O O . ILE A 1 106 ? 0.309 -0.675 14.802 1.00 86.81 106 ILE A O 1
ATOM 832 N N . SER A 1 107 ? 1.077 1.088 13.638 1.00 85.38 107 SER A N 1
ATOM 833 C CA . SER A 1 107 ? 2.374 1.198 14.282 1.00 85.38 107 SER A CA 1
ATOM 834 C C . SER A 1 107 ? 2.381 2.285 15.360 1.00 85.38 107 SER A C 1
ATOM 836 O O . SER A 1 107 ? 1.705 3.315 15.272 1.00 85.38 107 SER A O 1
ATOM 838 N N . ARG A 1 108 ? 3.183 2.064 16.405 1.00 81.75 108 ARG A N 1
ATOM 839 C CA . ARG A 1 108 ? 3.381 3.021 17.504 1.00 81.75 108 ARG A CA 1
ATOM 840 C C . ARG A 1 108 ? 4.409 4.089 17.134 1.00 81.75 108 ARG A C 1
ATOM 842 O O . ARG A 1 108 ? 4.205 5.260 17.466 1.00 81.75 108 ARG A O 1
ATOM 849 N N . ALA A 1 109 ? 5.460 3.683 16.421 1.00 83.00 109 ALA A N 1
ATOM 850 C CA . ALA A 1 109 ? 6.594 4.507 16.025 1.00 83.00 109 ALA A CA 1
ATOM 851 C C . ALA A 1 109 ? 6.983 4.254 14.560 1.00 83.00 109 ALA A C 1
ATOM 853 O O . ALA A 1 109 ? 6.847 3.145 14.044 1.00 83.00 109 ALA A O 1
ATOM 854 N N . ALA A 1 110 ? 7.506 5.284 13.890 1.00 80.81 110 ALA A N 1
ATOM 855 C CA . ALA A 1 110 ? 7.940 5.175 12.496 1.00 80.81 110 ALA A CA 1
ATOM 856 C C . ALA A 1 110 ? 9.060 4.134 12.311 1.00 80.81 110 ALA A C 1
ATOM 858 O O . ALA A 1 110 ? 9.087 3.426 11.310 1.00 80.81 110 ALA A O 1
ATOM 859 N N . GLU A 1 111 ? 9.951 3.999 13.295 1.00 82.31 111 GLU A N 1
ATOM 860 C CA . GLU A 1 111 ? 11.056 3.038 13.241 1.00 82.31 111 GLU A CA 1
ATOM 861 C C . GLU A 1 111 ? 10.581 1.579 13.300 1.00 82.31 111 GLU A C 1
ATOM 863 O O . GLU A 1 111 ? 11.137 0.720 12.619 1.00 82.31 111 GLU A O 1
ATOM 868 N N . ASP A 1 112 ? 9.538 1.300 14.087 1.00 84.62 112 ASP A N 1
ATOM 869 C CA . ASP A 1 112 ? 8.948 -0.039 14.205 1.00 84.62 112 ASP A CA 1
ATOM 870 C C . ASP A 1 112 ? 8.257 -0.440 12.909 1.00 84.62 112 ASP A C 1
ATOM 872 O O . ASP A 1 112 ? 8.376 -1.581 12.467 1.00 84.62 112 ASP A O 1
ATOM 876 N N . ASP A 1 113 ? 7.562 0.518 12.291 1.00 83.69 113 ASP A N 1
ATOM 877 C CA . ASP A 1 113 ? 6.923 0.309 10.997 1.00 83.69 113 ASP A CA 1
ATOM 878 C C . ASP A 1 113 ? 7.967 0.046 9.914 1.00 83.69 113 ASP A C 1
ATOM 880 O O . ASP A 1 113 ? 7.843 -0.905 9.149 1.00 83.69 113 ASP A O 1
ATOM 884 N N . GLN A 1 114 ? 9.044 0.834 9.900 1.00 84.69 114 GLN A N 1
ATOM 885 C CA . GLN A 1 114 ? 10.139 0.630 8.964 1.00 84.69 114 GLN A CA 1
ATOM 886 C C . GLN A 1 114 ? 10.774 -0.754 9.138 1.00 84.69 114 GLN A C 1
ATOM 888 O O . GLN A 1 114 ? 11.011 -1.440 8.145 1.00 84.69 114 GLN A O 1
ATOM 893 N N . LEU A 1 115 ? 11.026 -1.189 10.377 1.00 86.62 115 LEU A N 1
ATOM 894 C CA . LEU A 1 115 ? 11.563 -2.523 10.641 1.00 86.62 115 LEU A CA 1
ATOM 895 C C . LEU A 1 115 ? 10.598 -3.617 10.171 1.00 86.62 115 LEU A C 1
ATOM 897 O O . LEU A 1 115 ? 11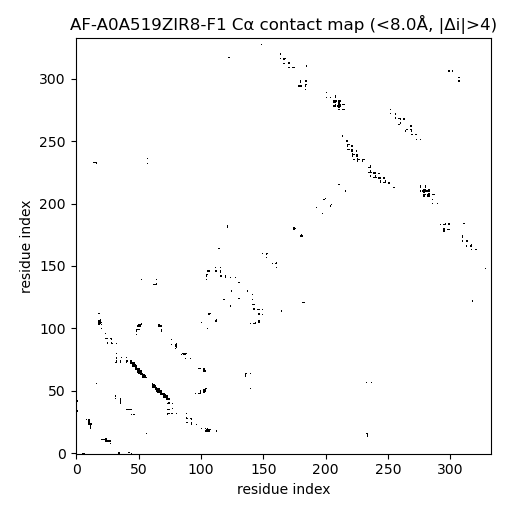.023 -4.533 9.469 1.00 86.62 115 LEU A O 1
ATOM 901 N N . ALA A 1 116 ? 9.318 -3.521 10.536 1.00 86.62 116 ALA A N 1
ATOM 902 C CA . ALA A 1 116 ? 8.307 -4.497 10.147 1.00 86.62 116 ALA A CA 1
ATOM 903 C C . ALA A 1 116 ? 8.189 -4.595 8.619 1.00 86.62 116 ALA A C 1
ATOM 905 O O . ALA A 1 116 ? 8.263 -5.697 8.085 1.00 86.62 116 ALA A O 1
ATOM 906 N N . GLN A 1 117 ? 8.122 -3.462 7.910 1.00 82.88 117 GLN A N 1
ATOM 907 C CA . GLN A 1 117 ? 8.089 -3.423 6.443 1.00 82.88 117 GLN A CA 1
ATOM 908 C C . GLN A 1 117 ? 9.355 -4.005 5.809 1.00 82.88 117 GLN A C 1
ATOM 910 O O . GLN A 1 117 ? 9.275 -4.714 4.809 1.00 82.88 117 GLN A O 1
ATOM 915 N N . GLN A 1 118 ? 10.537 -3.716 6.362 1.00 86.56 118 GLN A N 1
ATOM 916 C CA . GLN A 1 118 ? 11.793 -4.267 5.851 1.00 86.56 118 GLN A CA 1
ATOM 917 C C . GLN A 1 118 ? 11.848 -5.786 6.021 1.00 86.56 118 GLN A C 1
ATOM 919 O O . GLN A 1 118 ? 12.267 -6.480 5.096 1.00 86.56 118 GLN A O 1
ATOM 924 N N . VAL A 1 119 ? 11.420 -6.305 7.174 1.00 87.81 119 VAL A N 1
ATOM 925 C CA . VAL A 1 119 ? 11.356 -7.749 7.432 1.00 87.81 119 VAL A CA 1
ATOM 926 C C . VAL A 1 119 ? 10.323 -8.412 6.524 1.00 87.81 119 VAL A C 1
ATOM 928 O O . VAL A 1 119 ? 10.660 -9.379 5.853 1.00 87.81 119 VAL A O 1
ATOM 931 N N . GLU A 1 120 ? 9.114 -7.857 6.437 1.00 83.81 120 GLU A N 1
ATOM 932 C CA . GLU A 1 120 ? 8.026 -8.342 5.580 1.00 83.81 120 GLU A CA 1
ATOM 933 C C . GLU A 1 120 ? 8.451 -8.400 4.107 1.00 83.81 120 GLU A C 1
ATOM 935 O O . GLU A 1 120 ? 8.355 -9.441 3.469 1.00 83.81 120 GLU A O 1
ATOM 940 N N . ARG A 1 121 ? 9.027 -7.318 3.573 1.00 79.69 121 ARG A N 1
ATOM 941 C CA . ARG A 1 121 ? 9.463 -7.252 2.171 1.00 79.69 121 ARG A CA 1
ATOM 942 C C . ARG A 1 121 ? 10.629 -8.187 1.841 1.00 79.69 121 ARG A C 1
ATOM 944 O O . ARG A 1 121 ? 10.776 -8.589 0.691 1.00 79.69 121 ARG A O 1
ATOM 951 N N . THR A 1 122 ? 11.508 -8.451 2.806 1.00 82.44 122 THR A N 1
ATOM 952 C CA . THR A 1 122 ? 12.756 -9.201 2.568 1.00 82.44 122 THR A CA 1
ATOM 953 C C . THR A 1 122 ? 12.595 -10.687 2.873 1.00 82.44 122 THR A C 1
ATOM 955 O O . THR A 1 122 ? 13.199 -11.515 2.204 1.00 82.44 122 THR A O 1
ATOM 958 N N . PHE A 1 123 ? 11.795 -11.021 3.885 1.00 83.31 123 PHE A N 1
ATOM 959 C CA . PHE A 1 123 ? 11.677 -12.365 4.446 1.00 83.31 123 PHE A CA 1
ATOM 960 C C . PHE A 1 123 ? 10.219 -12.817 4.615 1.00 83.31 123 PHE A C 1
ATOM 962 O O . PHE A 1 123 ? 9.985 -13.806 5.305 1.00 83.31 123 PHE A O 1
ATOM 969 N N . GLY 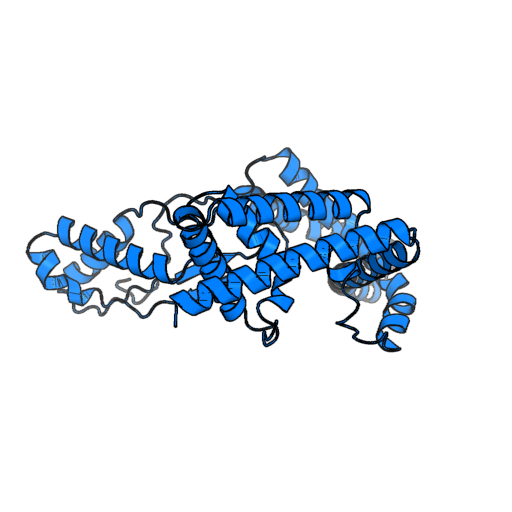A 1 124 ? 9.246 -12.125 4.009 1.00 78.12 124 GLY A N 1
ATOM 970 C CA . GLY A 1 124 ? 7.822 -12.476 4.074 1.00 78.12 124 GLY A CA 1
ATOM 971 C C . GLY A 1 124 ? 7.562 -13.932 3.696 1.00 78.12 124 GLY A C 1
ATOM 972 O O . GLY A 1 124 ? 7.038 -14.679 4.517 1.00 78.12 124 GLY A O 1
ATOM 973 N N . ASP A 1 125 ? 8.074 -14.363 2.541 1.00 74.69 125 ASP A N 1
ATOM 974 C CA . ASP A 1 125 ? 7.978 -15.746 2.050 1.00 74.69 125 ASP A CA 1
ATOM 975 C C . ASP A 1 125 ? 8.572 -16.785 3.018 1.00 74.69 125 ASP A C 1
ATOM 977 O O . ASP A 1 125 ? 8.138 -17.932 3.058 1.00 74.69 125 ASP A O 1
ATOM 981 N N . HIS A 1 126 ? 9.593 -16.410 3.798 1.00 79.25 126 HIS A N 1
ATOM 982 C CA . HIS A 1 126 ? 10.191 -17.303 4.799 1.00 79.25 126 HIS A CA 1
ATOM 983 C C . HIS A 1 126 ? 9.345 -17.367 6.074 1.00 79.25 126 HIS A C 1
ATOM 985 O O . HIS A 1 126 ? 9.211 -18.428 6.677 1.00 79.25 126 HIS A O 1
ATOM 991 N N . LEU A 1 127 ? 8.778 -16.234 6.493 1.00 74.38 127 LEU A N 1
ATOM 992 C CA . LEU A 1 127 ? 7.946 -16.136 7.693 1.00 74.38 127 LEU A CA 1
ATOM 993 C C . LEU A 1 127 ? 6.551 -16.737 7.496 1.00 74.38 127 LEU A C 1
ATOM 995 O O . LEU A 1 127 ? 5.951 -17.191 8.472 1.00 74.38 127 LEU A O 1
ATOM 999 N N . ASN A 1 128 ? 6.058 -16.744 6.258 1.00 72.69 128 ASN A N 1
ATOM 1000 C CA . ASN A 1 128 ? 4.792 -17.343 5.862 1.00 72.69 128 ASN A CA 1
ATOM 1001 C C . ASN A 1 128 ? 4.990 -18.226 4.609 1.00 72.69 128 ASN A C 1
ATOM 1003 O O . ASN A 1 128 ? 4.665 -17.815 3.501 1.00 72.69 128 ASN A O 1
ATOM 1007 N N . PRO A 1 129 ? 5.558 -19.438 4.749 1.00 63.97 129 PRO A N 1
ATOM 1008 C CA . PRO A 1 129 ? 5.882 -20.295 3.603 1.00 63.97 129 PRO A CA 1
ATOM 1009 C C . PRO A 1 129 ? 4.652 -20.923 2.929 1.00 63.97 129 PRO A C 1
ATOM 1011 O O . PRO A 1 129 ? 4.742 -21.339 1.776 1.00 63.97 129 PRO A O 1
ATOM 1014 N N . ASP A 1 130 ? 3.523 -20.98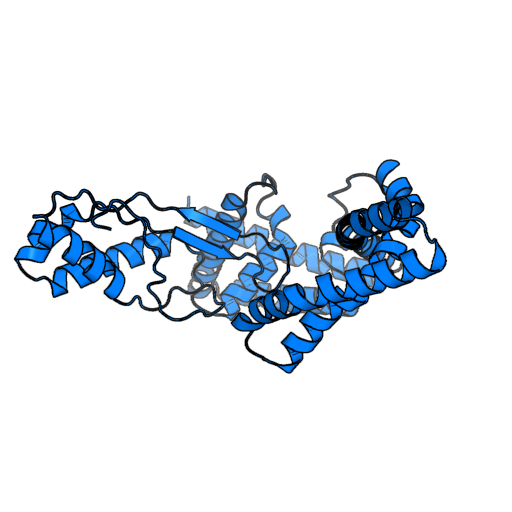8 3.641 1.00 62.50 130 ASP A N 1
ATOM 1015 C CA . ASP A 1 130 ? 2.231 -21.455 3.124 1.00 62.50 130 ASP A CA 1
ATOM 1016 C C . ASP A 1 130 ? 1.380 -20.301 2.557 1.00 62.50 130 ASP A C 1
ATOM 1018 O O . ASP A 1 130 ? 0.204 -20.505 2.247 1.00 62.50 130 ASP A O 1
ATOM 1022 N N . ASP A 1 131 ? 1.952 -19.095 2.439 1.00 61.25 131 ASP A N 1
ATOM 1023 C CA . ASP A 1 131 ? 1.256 -17.930 1.900 1.00 61.25 131 ASP A CA 1
ATOM 1024 C C . ASP A 1 131 ? 0.814 -18.194 0.460 1.00 61.25 131 ASP A C 1
ATOM 1026 O O . ASP A 1 131 ? 1.615 -18.549 -0.411 1.00 61.25 131 ASP A O 1
ATOM 1030 N N . ASP A 1 132 ? -0.475 -17.999 0.196 1.00 59.75 132 ASP A N 1
ATOM 1031 C CA . ASP A 1 132 ? -0.929 -17.811 -1.170 1.00 59.75 132 ASP A CA 1
ATOM 1032 C C . ASP A 1 132 ? -0.673 -16.336 -1.499 1.00 59.75 132 ASP A C 1
ATOM 1034 O O . ASP A 1 132 ? -1.376 -15.481 -0.958 1.00 59.75 132 ASP A O 1
ATOM 1038 N N . PRO A 1 133 ? 0.272 -15.999 -2.399 1.00 56.41 133 PRO A N 1
ATOM 1039 C CA . PRO A 1 133 ? 0.594 -14.610 -2.730 1.00 56.41 133 PRO A CA 1
ATOM 1040 C C . PRO A 1 133 ? -0.594 -13.839 -3.332 1.00 56.41 133 PRO A C 1
ATOM 1042 O O . PRO A 1 133 ? -0.505 -12.632 -3.556 1.00 56.41 133 PRO A O 1
ATOM 1045 N N . THR A 1 134 ? -1.717 -14.508 -3.615 1.00 58.94 134 THR A N 1
ATOM 1046 C CA . THR A 1 134 ? -2.980 -13.867 -3.997 1.00 58.94 134 THR A CA 1
ATOM 1047 C C . THR A 1 134 ? -3.839 -13.415 -2.803 1.00 58.94 134 THR A C 1
ATOM 1049 O O . THR A 1 134 ? -4.787 -12.646 -2.990 1.00 58.94 134 THR A O 1
ATOM 1052 N N . THR A 1 135 ? -3.499 -13.809 -1.572 1.00 70.12 135 THR A N 1
ATOM 1053 C CA . THR A 1 135 ? -4.278 -13.536 -0.358 1.00 70.12 135 THR A CA 1
ATOM 1054 C C . THR A 1 135 ? -3.721 -12.340 0.410 1.00 70.12 135 THR A C 1
ATOM 1056 O O . THR A 1 135 ? -3.014 -12.452 1.405 1.00 70.12 135 THR A O 1
ATOM 1059 N N . LEU A 1 136 ? -4.146 -11.136 0.015 1.00 76.88 136 LEU A N 1
ATOM 1060 C CA . LEU A 1 136 ? -3.780 -9.877 0.691 1.00 76.88 136 LEU A CA 1
ATOM 1061 C C . LEU A 1 136 ? -4.098 -9.846 2.199 1.00 76.88 136 LEU A C 1
ATOM 1063 O O . LEU A 1 136 ? -3.543 -9.032 2.938 1.00 76.88 136 LEU A O 1
ATOM 1067 N N . TYR A 1 137 ? -5.025 -10.686 2.662 1.00 77.06 137 TYR A N 1
ATOM 1068 C CA . TYR A 1 137 ? -5.379 -10.766 4.075 1.00 77.06 137 TYR A CA 1
ATOM 1069 C C . TYR A 1 137 ? -4.285 -11.422 4.926 1.00 77.06 137 TYR A C 1
ATOM 1071 O O . TYR A 1 137 ? -4.085 -10.996 6.063 1.00 77.06 137 TYR A O 1
ATOM 1079 N N . ASP A 1 138 ? -3.557 -12.393 4.382 1.00 77.62 138 ASP A N 1
ATOM 1080 C CA . ASP A 1 138 ? -2.491 -13.091 5.102 1.00 77.62 138 ASP A CA 1
ATOM 1081 C C . ASP A 1 138 ? -1.285 -12.165 5.279 1.00 77.62 138 ASP A C 1
ATOM 1083 O O . ASP A 1 138 ? -0.794 -12.004 6.399 1.00 77.62 138 ASP A O 1
ATOM 1087 N N . ASN A 1 139 ? -0.948 -11.392 4.239 1.00 79.31 139 ASN A N 1
ATOM 1088 C CA . ASN A 1 139 ? 0.001 -10.277 4.333 1.00 79.31 139 ASN A CA 1
ATOM 1089 C C . ASN A 1 139 ? -0.395 -9.272 5.424 1.00 79.31 139 ASN A C 1
ATOM 1091 O O . ASN A 1 139 ? 0.420 -8.904 6.266 1.00 79.31 139 ASN A O 1
ATOM 1095 N N . PHE A 1 140 ? -1.672 -8.879 5.494 1.00 84.62 140 PHE A N 1
ATOM 1096 C CA . PHE A 1 140 ? -2.162 -8.007 6.568 1.00 84.62 140 PHE A CA 1
ATOM 1097 C C . PHE A 1 140 ? -1.983 -8.616 7.971 1.00 84.62 140 PHE A C 1
ATOM 1099 O O . PHE A 1 140 ? -1.613 -7.901 8.910 1.00 84.62 140 PHE A O 1
ATOM 1106 N N . GLN A 1 141 ? -2.236 -9.919 8.140 1.00 83.81 141 GLN A N 1
ATOM 1107 C CA . GLN A 1 141 ? -2.007 -10.601 9.420 1.00 83.81 141 GLN A CA 1
ATOM 1108 C C . GLN A 1 141 ? -0.522 -10.667 9.767 1.00 83.81 141 GLN A C 1
ATOM 1110 O O . GLN A 1 141 ? -0.166 -10.463 10.932 1.00 83.81 141 GLN A O 1
ATOM 1115 N N . LEU A 1 142 ? 0.343 -10.895 8.778 1.00 84.44 142 LEU A N 1
ATOM 1116 C CA . LEU A 1 142 ? 1.788 -10.886 8.956 1.00 84.44 142 LEU A CA 1
ATOM 1117 C C . LEU A 1 142 ? 2.275 -9.504 9.403 1.00 84.44 142 LEU A C 1
ATOM 1119 O O . LEU A 1 142 ? 2.932 -9.419 10.443 1.00 84.44 142 LEU A O 1
ATOM 1123 N N . SER A 1 143 ? 1.895 -8.420 8.710 1.00 86.31 143 SER A N 1
ATOM 1124 C CA . SER A 1 143 ? 2.296 -7.059 9.100 1.00 86.31 143 SER A CA 1
ATOM 1125 C C . SER A 1 143 ? 1.877 -6.748 10.542 1.00 86.31 143 SER A C 1
ATOM 1127 O O . SER A 1 143 ? 2.647 -6.181 11.320 1.00 86.31 143 SER A O 1
ATOM 1129 N N . ARG A 1 144 ? 0.655 -7.142 10.931 1.00 87.25 144 ARG A N 1
ATOM 1130 C CA . ARG A 1 144 ? 0.147 -6.936 12.292 1.00 87.25 144 ARG A CA 1
ATOM 1131 C C . ARG A 1 144 ? 0.915 -7.763 13.324 1.00 87.25 144 ARG A C 1
ATOM 1133 O O . ARG A 1 144 ? 1.316 -7.225 14.352 1.00 87.25 144 ARG A O 1
ATOM 1140 N N . THR A 1 145 ? 1.151 -9.040 13.036 1.00 87.88 145 THR A N 1
ATOM 1141 C CA . THR A 1 145 ? 1.896 -9.946 13.921 1.00 87.88 145 THR A CA 1
ATOM 1142 C C . THR A 1 145 ? 3.328 -9.459 14.123 1.00 87.88 145 THR A C 1
ATOM 1144 O O . THR A 1 145 ? 3.827 -9.485 15.246 1.00 87.88 145 THR A O 1
ATOM 1147 N N . LEU A 1 146 ? 3.975 -8.949 13.071 1.00 88.62 146 LEU A N 1
ATOM 1148 C CA . LEU A 1 146 ? 5.305 -8.349 13.156 1.00 88.62 146 LEU A CA 1
ATOM 1149 C C . LEU A 1 146 ? 5.318 -7.127 14.077 1.00 88.62 146 LEU A C 1
ATOM 1151 O O . LEU A 1 146 ? 6.180 -7.043 14.949 1.00 88.62 146 LEU A O 1
ATOM 1155 N N . LEU A 1 147 ? 4.356 -6.210 13.946 1.00 88.88 147 LEU A N 1
ATOM 1156 C CA . LEU A 1 147 ? 4.268 -5.041 14.829 1.00 88.88 147 LEU A CA 1
ATOM 1157 C C . LEU A 1 147 ? 3.987 -5.430 16.288 1.00 88.88 147 LEU A C 1
ATOM 1159 O O . LEU A 1 147 ? 4.618 -4.888 17.200 1.00 88.88 147 LEU A O 1
ATOM 1163 N N . ASP A 1 148 ? 3.100 -6.401 16.518 1.00 88.25 148 ASP A N 1
ATOM 1164 C CA . ASP A 1 148 ? 2.814 -6.926 17.857 1.00 88.25 148 ASP A CA 1
ATOM 1165 C C . ASP A 1 148 ? 4.044 -7.636 18.461 1.00 88.25 148 ASP A C 1
ATOM 1167 O O . ASP A 1 148 ? 4.298 -7.543 19.667 1.00 88.25 148 ASP A O 1
ATOM 1171 N N . ALA A 1 149 ? 4.835 -8.329 17.636 1.00 88.69 149 ALA A N 1
ATOM 1172 C CA . ALA A 1 149 ? 6.084 -8.960 18.047 1.00 88.69 149 ALA A CA 1
ATOM 1173 C C . ALA A 1 149 ? 7.162 -7.925 18.383 1.00 88.69 149 ALA A C 1
ATOM 1175 O O . ALA A 1 149 ? 7.777 -8.026 19.445 1.00 88.69 149 ALA A O 1
ATOM 1176 N N . VAL A 1 150 ? 7.352 -6.900 17.545 1.00 89.69 150 VAL A N 1
ATOM 1177 C CA . VAL A 1 150 ? 8.283 -5.791 17.817 1.00 89.69 150 VAL A CA 1
ATOM 1178 C C . VAL A 1 150 ? 7.949 -5.140 19.159 1.00 89.69 150 VAL A C 1
ATOM 1180 O O . VAL A 1 150 ? 8.831 -5.013 20.007 1.00 89.69 150 VAL A O 1
ATOM 1183 N N . ALA A 1 151 ? 6.671 -4.840 19.408 1.00 88.06 151 ALA A N 1
ATOM 1184 C CA . ALA A 1 151 ? 6.217 -4.269 20.674 1.00 88.06 151 ALA A CA 1
ATOM 1185 C C . ALA A 1 151 ? 6.532 -5.147 21.891 1.00 88.06 151 ALA A C 1
ATOM 1187 O O . ALA A 1 151 ? 6.886 -4.641 22.958 1.00 88.06 151 ALA A O 1
ATOM 1188 N N . TRP A 1 152 ? 6.415 -6.466 21.742 1.00 89.50 152 TRP A N 1
ATOM 1189 C CA . TRP A 1 152 ? 6.744 -7.407 22.805 1.00 89.50 152 TRP A CA 1
ATOM 1190 C C . TRP A 1 152 ? 8.255 -7.474 23.067 1.00 89.50 152 TRP A C 1
ATOM 1192 O O . TRP A 1 152 ? 8.676 -7.398 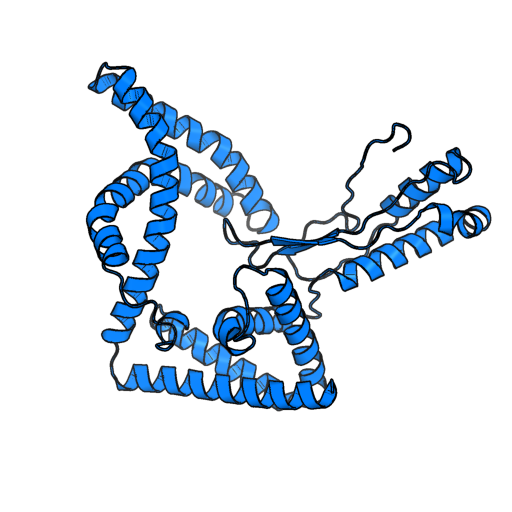24.226 1.00 89.50 152 TRP A O 1
ATOM 1202 N N . PHE A 1 153 ? 9.067 -7.561 22.009 1.00 89.94 153 PHE A N 1
ATOM 1203 C CA . PHE A 1 153 ? 10.526 -7.632 22.111 1.00 89.94 153 PHE A CA 1
ATOM 1204 C C . PHE A 1 153 ? 11.143 -6.359 22.688 1.00 89.94 153 PHE A C 1
ATOM 1206 O O . PHE A 1 153 ? 12.085 -6.460 23.463 1.00 89.94 153 PHE A O 1
ATOM 1213 N N . GLU A 1 154 ? 10.591 -5.180 22.407 1.00 88.25 154 GLU A N 1
ATOM 1214 C CA . GLU A 1 154 ? 11.035 -3.935 23.050 1.00 88.25 154 GLU A CA 1
ATOM 1215 C C . GLU A 1 154 ? 10.981 -3.991 24.579 1.00 88.25 154 GLU A C 1
ATOM 1217 O O . GLU A 1 154 ? 11.853 -3.444 25.250 1.00 88.25 154 GLU A O 1
ATOM 1222 N N . GLN A 1 155 ? 9.957 -4.646 25.130 1.00 87.50 155 GLN A N 1
ATOM 1223 C CA . GLN A 1 155 ? 9.735 -4.703 26.574 1.00 87.50 155 GLN A CA 1
ATOM 1224 C C . GLN A 1 155 ? 10.480 -5.864 27.242 1.00 87.50 155 GLN A C 1
ATOM 1226 O O . GLN A 1 155 ? 10.902 -5.732 28.387 1.00 87.50 155 GLN A O 1
ATOM 1231 N N . HIS A 1 156 ? 10.630 -6.998 26.549 1.00 88.81 156 HIS A N 1
ATOM 1232 C CA . HIS A 1 156 ? 11.129 -8.243 27.147 1.00 88.81 156 HIS A CA 1
ATOM 1233 C C . HIS A 1 156 ? 12.582 -8.566 26.773 1.00 88.81 156 HIS A C 1
ATOM 1235 O O . HIS A 1 156 ? 13.301 -9.140 27.587 1.00 88.81 156 HIS A O 1
ATOM 1241 N N . ASP A 1 157 ? 13.024 -8.215 25.562 1.00 89.44 157 ASP A N 1
ATOM 1242 C CA . ASP A 1 157 ? 14.389 -8.465 25.080 1.00 89.44 157 ASP A CA 1
ATOM 1243 C C . ASP A 1 157 ? 14.822 -7.387 24.058 1.00 89.44 157 ASP A C 1
ATOM 1245 O O . ASP A 1 157 ? 14.944 -7.650 22.852 1.00 89.44 157 ASP A O 1
ATOM 1249 N N . PRO A 1 158 ? 15.072 -6.147 24.525 1.00 89.19 158 PRO A N 1
ATOM 1250 C CA . PRO A 1 158 ? 15.469 -5.041 23.652 1.00 89.19 158 PRO A CA 1
ATOM 1251 C C . PRO A 1 158 ? 16.831 -5.283 22.984 1.00 89.19 158 PRO A C 1
ATOM 1253 O O . PRO A 1 158 ? 17.119 -4.733 21.916 1.00 89.19 158 PRO A O 1
ATOM 1256 N N . SER A 1 159 ? 17.673 -6.128 23.588 1.00 90.06 159 SER A N 1
ATOM 1257 C CA . SER A 1 159 ? 18.992 -6.473 23.058 1.00 90.06 159 SER A CA 1
ATOM 1258 C C . SER A 1 159 ? 18.882 -7.233 21.735 1.00 90.06 159 SER A C 1
ATOM 1260 O O . SER A 1 159 ? 19.552 -6.886 20.759 1.00 90.06 159 SER A O 1
ATOM 1262 N N . ARG A 1 160 ? 17.956 -8.196 21.660 1.00 87.88 160 ARG A N 1
ATOM 1263 C CA . ARG A 1 160 ? 17.681 -8.975 20.451 1.00 87.88 160 ARG A CA 1
ATOM 1264 C C . ARG A 1 160 ? 17.093 -8.121 19.339 1.00 87.88 160 ARG A C 1
ATOM 1266 O O . ARG A 1 160 ? 17.522 -8.242 18.193 1.00 87.88 160 ARG A O 1
ATOM 1273 N N . LEU A 1 161 ? 16.164 -7.224 19.672 1.00 89.00 161 LEU A N 1
ATOM 1274 C CA . LEU A 1 161 ? 15.595 -6.293 18.697 1.00 89.00 161 LEU A CA 1
ATOM 1275 C C . LEU A 1 161 ? 16.676 -5.381 18.100 1.00 89.00 161 LEU A C 1
ATOM 1277 O O . LEU A 1 161 ? 16.724 -5.185 16.886 1.00 89.00 161 LEU A O 1
ATOM 1281 N N . THR A 1 162 ? 17.582 -4.875 18.939 1.00 90.50 162 THR A N 1
ATOM 1282 C CA . THR A 1 162 ? 18.707 -4.035 18.502 1.00 90.50 162 THR A CA 1
ATOM 1283 C C . THR A 1 162 ? 19.669 -4.815 17.602 1.00 90.50 162 THR A C 1
ATOM 1285 O O . THR A 1 162 ? 20.096 -4.301 16.567 1.00 90.50 162 THR A O 1
ATOM 1288 N N . ALA A 1 163 ? 19.968 -6.072 17.944 1.00 91.50 163 ALA A N 1
ATOM 1289 C CA . ALA A 1 163 ? 20.799 -6.949 17.123 1.00 91.50 163 ALA A CA 1
ATOM 1290 C C . ALA A 1 163 ? 20.169 -7.222 15.746 1.00 91.50 163 ALA A C 1
ATOM 1292 O O . ALA A 1 163 ? 20.862 -7.122 14.732 1.00 91.50 163 ALA A O 1
ATOM 1293 N N . LEU A 1 164 ? 18.859 -7.495 15.694 1.00 91.50 164 LEU A N 1
ATOM 1294 C CA . LEU A 1 164 ? 18.127 -7.687 14.439 1.00 91.50 164 LEU A CA 1
ATOM 1295 C C . LEU A 1 164 ? 18.134 -6.412 13.585 1.00 91.50 164 LEU A C 1
ATOM 1297 O O . LEU A 1 164 ? 18.478 -6.479 12.407 1.00 91.50 164 LEU A O 1
ATOM 1301 N N . ARG A 1 165 ? 17.826 -5.246 14.178 1.00 91.50 165 ARG A N 1
ATOM 1302 C CA . ARG A 1 165 ? 17.875 -3.944 13.485 1.00 91.50 165 ARG A CA 1
ATOM 1303 C C . ARG A 1 165 ? 19.258 -3.679 12.892 1.00 91.50 165 ARG A C 1
ATOM 1305 O O . ARG A 1 165 ? 19.361 -3.292 11.728 1.00 91.50 165 ARG A O 1
ATOM 1312 N N . GLY A 1 166 ? 20.316 -3.915 13.668 1.00 92.25 166 GLY A N 1
ATOM 1313 C CA . GLY A 1 166 ? 21.699 -3.743 13.224 1.00 92.25 166 GLY A CA 1
ATOM 1314 C C . GLY A 1 166 ? 22.066 -4.678 12.071 1.00 92.25 166 GLY A C 1
ATOM 1315 O O . GLY A 1 166 ? 22.538 -4.215 11.032 1.00 92.25 166 GLY A O 1
ATOM 1316 N N . ALA A 1 167 ? 21.789 -5.977 12.221 1.00 92.88 167 ALA A N 1
ATOM 1317 C CA . ALA A 1 167 ? 22.069 -6.980 11.196 1.00 92.88 167 ALA A CA 1
ATOM 1318 C C . ALA A 1 167 ? 21.316 -6.691 9.888 1.00 92.88 167 ALA A C 1
ATOM 1320 O O . ALA A 1 167 ? 21.922 -6.708 8.816 1.00 92.88 167 ALA A O 1
ATOM 1321 N N . LEU A 1 168 ? 20.025 -6.357 9.976 1.00 92.50 168 LEU A N 1
ATOM 1322 C CA . LEU A 1 168 ? 19.193 -6.029 8.820 1.00 92.50 168 LEU A CA 1
ATOM 1323 C C . LEU A 1 168 ? 19.664 -4.748 8.123 1.00 92.50 168 LEU A C 1
ATOM 1325 O O . LEU A 1 168 ? 19.786 -4.724 6.902 1.00 92.50 168 LEU A O 1
ATOM 1329 N N . THR A 1 169 ? 19.990 -3.702 8.886 1.00 92.88 169 THR A N 1
ATOM 1330 C CA . THR A 1 169 ? 20.485 -2.433 8.328 1.00 92.88 169 THR A CA 1
ATOM 1331 C C . THR A 1 169 ? 21.792 -2.635 7.566 1.00 92.88 169 THR A C 1
ATOM 1333 O O . THR A 1 169 ? 21.935 -2.136 6.450 1.00 92.88 169 THR A O 1
ATOM 1336 N N . MET A 1 170 ? 22.732 -3.396 8.136 1.00 92.88 170 MET A N 1
ATOM 1337 C CA . MET A 1 170 ? 23.994 -3.726 7.467 1.00 92.88 170 MET A CA 1
ATOM 1338 C C . MET A 1 170 ? 23.758 -4.537 6.193 1.00 92.88 170 MET A C 1
ATOM 1340 O O . MET A 1 170 ? 24.290 -4.191 5.141 1.00 92.88 170 MET A O 1
ATOM 1344 N N . TYR A 1 171 ? 22.908 -5.562 6.267 1.00 92.94 171 TYR A N 1
ATOM 1345 C CA . TYR A 1 171 ? 22.577 -6.405 5.124 1.00 92.94 171 TYR A CA 1
ATOM 1346 C C . TYR A 1 171 ? 21.943 -5.612 3.974 1.00 92.94 171 TYR A C 1
ATOM 1348 O O . TYR A 1 171 ? 22.397 -5.696 2.833 1.00 92.94 171 TYR A O 1
ATOM 1356 N N . LEU A 1 172 ? 20.939 -4.780 4.266 1.00 91.19 172 LEU A N 1
ATOM 1357 C CA . LEU A 1 172 ? 20.281 -3.944 3.261 1.00 91.19 172 LEU A CA 1
ATOM 1358 C C . LEU A 1 172 ? 21.236 -2.895 2.668 1.00 91.19 172 LEU A C 1
ATOM 1360 O O . LEU A 1 172 ? 21.174 -2.616 1.468 1.00 91.19 172 LEU A O 1
ATOM 1364 N N . ALA A 1 173 ? 22.148 -2.339 3.472 1.00 91.75 173 ALA A N 1
ATOM 1365 C CA . ALA A 1 173 ? 23.177 -1.422 2.985 1.00 91.75 173 ALA A CA 1
ATOM 1366 C C . ALA A 1 173 ? 24.154 -2.118 2.021 1.00 91.75 173 ALA A C 1
ATOM 1368 O O . ALA A 1 173 ? 24.470 -1.573 0.956 1.00 91.75 173 ALA A O 1
ATOM 1369 N N . ASP A 1 174 ? 24.588 -3.337 2.349 1.00 91.88 174 ASP A N 1
ATOM 1370 C CA . ASP A 1 174 ? 25.461 -4.133 1.488 1.00 91.88 174 ASP A CA 1
ATOM 1371 C C . ASP A 1 174 ? 24.749 -4.551 0.192 1.00 91.88 174 ASP A C 1
ATOM 1373 O O . ASP A 1 174 ? 25.310 -4.389 -0.896 1.00 91.88 174 ASP A O 1
ATOM 1377 N N . LEU A 1 175 ? 23.485 -4.983 0.258 1.00 89.62 175 LEU A N 1
ATOM 1378 C CA . LEU A 1 175 ? 22.660 -5.229 -0.931 1.00 89.62 175 LEU A CA 1
ATOM 1379 C C . LEU A 1 175 ? 22.558 -3.986 -1.827 1.00 89.62 175 LEU A C 1
ATOM 1381 O O . LEU A 1 175 ? 22.779 -4.067 -3.043 1.00 89.62 175 LEU A O 1
ATOM 1385 N N . GLY A 1 176 ? 22.304 -2.821 -1.225 1.00 88.50 176 GLY A N 1
ATOM 1386 C CA . GLY A 1 176 ? 22.236 -1.536 -1.917 1.00 88.50 176 GLY A CA 1
ATOM 1387 C C . GLY A 1 176 ? 23.542 -1.174 -2.629 1.00 88.50 176 GLY A C 1
ATOM 1388 O O . GLY A 1 176 ? 23.518 -0.759 -3.793 1.00 88.50 176 GLY A O 1
ATOM 1389 N N . LYS A 1 177 ? 24.695 -1.418 -1.990 1.00 90.00 177 LYS A N 1
ATOM 1390 C CA . LYS A 1 177 ? 26.031 -1.205 -2.577 1.00 90.00 177 LYS A CA 1
ATOM 1391 C C . LYS A 1 177 ? 26.233 -2.008 -3.863 1.00 90.00 177 LYS A C 1
ATOM 1393 O O . LYS A 1 177 ? 26.817 -1.498 -4.821 1.00 90.00 177 LYS A O 1
ATOM 1398 N N . TYR A 1 178 ? 25.720 -3.237 -3.913 1.00 87.56 178 TYR A N 1
ATOM 1399 C CA . TYR A 1 178 ? 25.813 -4.103 -5.093 1.00 87.56 178 TYR A CA 1
ATOM 1400 C C . TYR A 1 178 ? 24.607 -3.990 -6.045 1.00 87.56 178 TYR A C 1
ATOM 1402 O O . TYR A 1 178 ? 24.601 -4.630 -7.102 1.00 87.56 178 TYR A O 1
ATOM 1410 N N . LYS A 1 179 ? 23.620 -3.134 -5.733 1.00 87.25 179 LYS A N 1
ATOM 1411 C CA . LYS A 1 179 ? 22.362 -2.962 -6.487 1.00 87.25 179 LYS A CA 1
ATOM 1412 C C . LYS A 1 179 ? 21.624 -4.292 -6.680 1.00 87.25 179 LYS A C 1
ATOM 1414 O O . LYS A 1 179 ? 21.253 -4.641 -7.813 1.00 87.25 179 LYS A O 1
ATOM 1419 N N . LEU A 1 180 ? 21.489 -5.028 -5.581 1.00 85.75 180 LEU A N 1
ATOM 1420 C CA . LEU A 1 180 ? 20.819 -6.320 -5.471 1.00 85.75 180 LEU A CA 1
ATOM 1421 C C . LEU A 1 180 ? 19.631 -6.212 -4.515 1.00 85.75 180 LEU A C 1
ATOM 1423 O O . LEU A 1 180 ? 19.608 -5.330 -3.663 1.00 85.75 180 LEU A O 1
ATOM 1427 N N . ASP A 1 181 ? 18.713 -7.163 -4.640 1.00 83.06 181 ASP A N 1
ATOM 1428 C CA . ASP A 1 181 ? 17.622 -7.391 -3.691 1.00 83.06 181 ASP A CA 1
ATOM 1429 C C . ASP A 1 181 ? 17.779 -8.811 -3.117 1.00 83.06 181 ASP A C 1
ATOM 1431 O O . ASP A 1 181 ? 18.452 -9.640 -3.742 1.00 83.06 181 ASP A O 1
ATOM 1435 N N . ASP A 1 182 ? 17.150 -9.112 -1.974 1.00 84.19 182 ASP A N 1
ATOM 1436 C CA . ASP A 1 182 ? 17.221 -10.444 -1.337 1.00 84.19 182 ASP A CA 1
ATOM 1437 C C . ASP A 1 182 ? 16.740 -11.565 -2.264 1.00 84.19 182 ASP A C 1
ATOM 1439 O O . ASP A 1 182 ? 17.415 -12.583 -2.395 1.00 84.19 182 ASP A O 1
ATOM 1443 N N . GLU A 1 183 ? 15.669 -11.322 -3.024 1.00 76.81 183 GLU A N 1
ATOM 1444 C CA . GLU A 1 183 ? 15.116 -12.265 -4.007 1.00 76.81 183 GLU A CA 1
ATOM 1445 C C . GLU A 1 183 ? 16.163 -12.723 -5.043 1.00 76.81 183 GLU A C 1
ATOM 1447 O O . GLU A 1 183 ? 16.116 -13.833 -5.566 1.00 76.81 183 GLU A O 1
ATOM 1452 N N . ALA A 1 184 ? 17.163 -11.886 -5.350 1.00 78.06 184 ALA A N 1
ATOM 1453 C CA . ALA A 1 184 ? 18.231 -12.268 -6.273 1.00 78.06 184 ALA A CA 1
ATOM 1454 C C . ALA A 1 184 ? 19.238 -13.254 -5.651 1.00 78.06 184 ALA A C 1
ATOM 1456 O O . ALA A 1 184 ? 19.947 -13.942 -6.394 1.00 78.06 184 ALA A O 1
ATOM 1457 N N . LEU A 1 185 ? 19.335 -13.284 -4.318 1.00 78.12 185 LEU A N 1
ATOM 1458 C CA . LEU A 1 185 ? 20.182 -14.187 -3.539 1.00 78.12 185 LEU A CA 1
ATOM 1459 C C . LEU A 1 185 ? 19.458 -15.474 -3.140 1.00 78.12 185 LEU A C 1
ATOM 1461 O O . LEU A 1 185 ? 20.136 -16.484 -2.925 1.00 78.12 185 LEU A O 1
ATOM 1465 N N . ASP A 1 186 ? 18.126 -15.457 -3.071 1.00 68.75 186 ASP A N 1
ATOM 1466 C CA . ASP A 1 186 ? 17.340 -16.663 -2.855 1.00 68.75 186 ASP A CA 1
ATOM 1467 C C . ASP A 1 186 ? 17.402 -17.574 -4.094 1.00 68.75 186 ASP A C 1
ATOM 1469 O O . ASP A 1 186 ? 16.978 -17.242 -5.201 1.00 68.75 186 ASP A O 1
ATOM 1473 N N . GLN A 1 187 ? 18.017 -18.742 -3.920 1.00 57.47 187 GLN A N 1
ATOM 1474 C CA . GLN A 1 187 ? 18.192 -19.737 -4.978 1.00 57.47 187 GLN A CA 1
ATOM 1475 C C . GLN A 1 187 ? 17.112 -20.830 -4.944 1.00 57.47 187 GLN A C 1
ATOM 1477 O O . GLN A 1 187 ? 17.158 -21.723 -5.803 1.00 57.47 187 GLN A O 1
ATOM 1482 N N . GLY A 1 188 ? 16.214 -20.795 -3.948 1.00 50.28 188 GLY A N 1
ATOM 1483 C CA . GLY A 1 188 ? 15.219 -21.824 -3.637 1.00 50.28 188 GLY A CA 1
ATOM 1484 C C . GLY A 1 188 ? 13.944 -21.717 -4.469 1.00 50.28 188 GLY A C 1
ATOM 1485 O O . GLY A 1 188 ? 13.449 -22.732 -4.959 1.00 50.28 188 GLY A O 1
ATOM 1486 N N . GLN A 1 189 ? 13.471 -20.501 -4.749 1.00 46.12 189 GLN A N 1
ATOM 1487 C CA . GLN A 1 189 ? 12.354 -20.281 -5.667 1.00 46.12 189 GLN A CA 1
ATOM 1488 C C . GLN A 1 189 ? 12.853 -20.286 -7.114 1.00 46.12 189 GLN A C 1
ATOM 1490 O O . GLN A 1 189 ? 13.140 -19.267 -7.741 1.00 46.12 189 GLN A O 1
ATOM 1495 N N . ARG A 1 190 ? 13.001 -21.492 -7.664 1.00 53.22 190 ARG A N 1
ATOM 1496 C CA . ARG A 1 190 ? 13.259 -21.708 -9.089 1.00 53.22 190 ARG A CA 1
ATOM 1497 C C . ARG A 1 190 ? 11.944 -22.020 -9.806 1.00 53.22 190 ARG A C 1
ATOM 1499 O O . ARG A 1 190 ? 11.676 -23.199 -10.051 1.00 53.22 190 ARG A O 1
ATOM 1506 N N . PRO A 1 191 ? 11.176 -21.034 -10.300 1.00 42.41 191 PRO A N 1
ATOM 1507 C CA . PRO A 1 191 ? 10.500 -21.260 -11.560 1.00 42.41 191 PRO A CA 1
ATOM 1508 C C . PRO A 1 191 ? 11.624 -21.372 -12.590 1.00 42.41 191 PRO A C 1
ATOM 1510 O O . PRO A 1 191 ? 12.222 -20.382 -13.018 1.00 42.41 191 PRO A O 1
ATOM 1513 N N . GLY A 1 192 ? 12.016 -22.618 -12.872 1.00 48.62 192 GLY A N 1
ATOM 1514 C CA . GLY A 1 192 ? 13.018 -22.936 -13.877 1.00 48.62 192 GLY A CA 1
ATOM 1515 C C . GLY A 1 192 ? 12.719 -22.132 -15.130 1.00 48.62 192 GLY A C 1
ATOM 1516 O O . GLY A 1 192 ? 11.562 -22.043 -15.516 1.00 48.62 192 GLY A O 1
ATOM 1517 N N . THR A 1 193 ? 13.749 -21.522 -15.713 1.00 59.34 193 THR A N 1
ATOM 1518 C CA . THR A 1 193 ? 13.674 -20.740 -16.949 1.00 59.34 193 THR A CA 1
ATOM 1519 C C . THR A 1 193 ? 12.879 -21.514 -17.991 1.00 59.34 193 THR A C 1
ATOM 1521 O O . THR A 1 193 ? 13.434 -22.377 -18.679 1.00 59.34 193 THR A O 1
ATOM 1524 N N . ARG A 1 194 ? 11.573 -21.251 -18.079 1.00 66.44 194 ARG A N 1
ATOM 1525 C CA . ARG A 1 194 ? 10.717 -21.922 -19.046 1.00 66.44 194 ARG A CA 1
ATOM 1526 C C . ARG A 1 194 ? 11.136 -21.374 -20.400 1.00 66.44 194 ARG A C 1
ATOM 1528 O O . ARG A 1 194 ? 11.525 -20.210 -20.516 1.00 66.44 194 ARG A O 1
ATOM 1535 N N . LEU A 1 195 ? 11.065 -22.201 -21.439 1.00 73.56 195 LEU A N 1
ATOM 1536 C CA . LEU A 1 195 ? 11.318 -21.748 -22.808 1.00 73.56 195 LEU A CA 1
ATOM 1537 C C . LEU A 1 195 ? 10.504 -20.475 -23.119 1.00 73.56 195 LEU A C 1
ATOM 1539 O O . LEU A 1 195 ? 11.022 -19.556 -23.744 1.00 73.56 195 LEU A O 1
ATOM 1543 N N . ALA A 1 196 ? 9.286 -20.385 -22.573 1.00 75.56 196 ALA A N 1
ATOM 1544 C CA . ALA A 1 196 ? 8.426 -19.207 -22.619 1.00 75.56 196 ALA A CA 1
ATOM 1545 C C . ALA A 1 196 ? 9.083 -17.921 -22.078 1.00 75.56 196 ALA A C 1
ATOM 1547 O O . ALA A 1 196 ? 8.965 -16.887 -22.721 1.00 75.56 196 ALA A O 1
ATOM 1548 N N . ASP A 1 197 ? 9.828 -17.963 -20.969 1.00 76.38 197 ASP A N 1
ATOM 1549 C CA . ASP A 1 197 ? 10.471 -16.769 -20.395 1.00 76.38 197 ASP A CA 1
ATOM 1550 C C . ASP A 1 197 ? 11.634 -16.285 -21.260 1.00 76.38 197 ASP A C 1
ATOM 1552 O O . ASP A 1 197 ? 11.893 -15.087 -21.370 1.00 76.38 197 ASP A O 1
ATOM 1556 N N . TYR A 1 198 ? 12.363 -17.222 -21.874 1.00 80.19 198 TYR A N 1
ATOM 1557 C CA . TYR A 1 198 ? 13.436 -16.889 -22.807 1.00 80.19 198 TYR A CA 1
ATOM 1558 C C . TYR A 1 198 ? 12.880 -16.351 -24.128 1.00 80.19 198 TYR A C 1
ATOM 1560 O O . TYR A 1 198 ? 13.365 -15.336 -24.622 1.00 80.19 198 TYR A O 1
ATOM 1568 N N . LEU A 1 199 ? 11.833 -16.982 -24.665 1.00 82.88 199 LEU A N 1
ATOM 1569 C CA . LEU A 1 199 ? 11.125 -16.497 -25.848 1.00 82.88 199 LEU A CA 1
ATOM 1570 C C . LEU A 1 199 ? 10.525 -15.114 -25.601 1.00 82.88 199 LEU A C 1
ATOM 1572 O O . LEU A 1 199 ? 10.707 -14.234 -26.435 1.00 82.88 199 LEU A O 1
ATOM 1576 N N . ASN A 1 200 ? 9.894 -14.891 -24.445 1.00 84.81 200 ASN A N 1
ATOM 1577 C CA . ASN A 1 200 ? 9.381 -13.582 -24.062 1.00 84.81 200 ASN A CA 1
ATOM 1578 C C . ASN A 1 200 ? 10.518 -12.558 -23.987 1.00 84.81 200 ASN A C 1
ATOM 1580 O O . ASN A 1 200 ? 10.369 -11.475 -24.522 1.00 84.81 200 ASN A O 1
ATOM 1584 N N . LEU A 1 201 ? 11.683 -12.902 -23.427 1.00 84.62 201 LEU A N 1
ATOM 1585 C CA . LEU A 1 201 ? 12.838 -11.998 -23.375 1.00 84.62 201 LEU A CA 1
ATOM 1586 C C . LEU A 1 201 ? 13.377 -11.621 -24.769 1.00 84.62 201 LEU A C 1
ATOM 1588 O O . LEU A 1 201 ? 13.788 -10.491 -24.997 1.00 84.62 201 LEU A O 1
ATOM 1592 N N . VAL A 1 202 ? 13.418 -12.559 -25.715 1.00 87.12 202 VAL A N 1
ATOM 1593 C CA . VAL A 1 202 ? 13.988 -12.287 -27.045 1.00 87.12 202 VAL A CA 1
ATOM 1594 C C . VAL A 1 202 ? 12.955 -11.631 -27.964 1.00 87.12 202 VAL A C 1
ATOM 1596 O O . VAL A 1 202 ? 13.218 -10.578 -28.538 1.00 87.12 202 VAL A O 1
ATOM 1599 N N . LEU A 1 203 ? 11.769 -12.229 -28.083 1.00 89.00 203 LEU A N 1
ATOM 1600 C CA . LEU A 1 203 ? 10.698 -11.769 -28.975 1.00 89.00 203 LEU A CA 1
ATOM 1601 C C . LEU A 1 203 ? 9.918 -10.585 -28.402 1.00 89.00 203 LEU A C 1
ATOM 1603 O O . LEU A 1 203 ? 9.343 -9.802 -29.153 1.00 89.00 203 LEU A O 1
ATOM 1607 N N . GLY A 1 204 ? 9.905 -10.441 -27.081 1.00 89.56 204 GLY A N 1
ATOM 1608 C CA . GLY A 1 204 ? 9.278 -9.326 -26.387 1.00 89.56 204 GLY A CA 1
ATOM 1609 C C . GLY A 1 204 ? 10.121 -8.062 -26.366 1.00 89.56 204 GLY A C 1
ATOM 1610 O O . GLY A 1 204 ? 9.570 -6.980 -26.197 1.00 89.56 204 GLY A O 1
ATOM 1611 N N . PHE A 1 205 ? 11.436 -8.155 -26.585 1.00 92.38 205 PHE A N 1
ATOM 1612 C CA . PHE A 1 205 ? 12.312 -6.984 -26.576 1.00 92.38 205 PHE A CA 1
ATOM 1613 C C . PHE A 1 205 ? 11.900 -5.905 -27.599 1.00 92.38 205 PHE A C 1
ATOM 1615 O O . PHE A 1 205 ? 11.816 -4.744 -27.199 1.00 92.38 205 PHE A O 1
ATOM 1622 N N . PRO A 1 206 ? 11.576 -6.225 -28.871 1.00 93.88 206 PRO A N 1
ATOM 1623 C CA . PRO A 1 206 ? 11.061 -5.232 -29.815 1.00 93.88 206 PRO A CA 1
ATOM 1624 C C . PRO A 1 206 ? 9.756 -4.572 -29.355 1.00 93.88 206 PRO A C 1
ATOM 1626 O O . PRO A 1 206 ? 9.610 -3.359 -29.483 1.00 93.88 206 PRO A O 1
ATOM 1629 N N . VAL A 1 207 ? 8.829 -5.346 -28.778 1.00 92.62 207 VAL A N 1
ATOM 1630 C CA . VAL A 1 207 ? 7.542 -4.835 -28.274 1.00 92.62 207 VAL A CA 1
ATOM 1631 C C . VAL A 1 207 ? 7.756 -3.939 -27.054 1.00 92.62 207 VAL A C 1
ATOM 1633 O O . VAL A 1 207 ? 7.158 -2.870 -26.959 1.00 92.62 207 VAL A O 1
ATOM 1636 N N . TRP A 1 208 ? 8.653 -4.335 -26.148 1.00 93.88 208 TRP A N 1
ATOM 1637 C CA . TRP A 1 208 ? 9.074 -3.524 -25.010 1.00 93.88 208 TRP A CA 1
ATOM 1638 C C . TRP A 1 208 ? 9.723 -2.220 -25.463 1.00 93.88 208 TRP A C 1
ATOM 1640 O O . TRP A 1 208 ? 9.380 -1.166 -24.944 1.00 93.88 208 TRP A O 1
ATOM 1650 N N . PHE A 1 209 ? 10.632 -2.272 -26.436 1.00 93.94 209 PHE A N 1
ATOM 1651 C CA . PHE A 1 209 ? 11.325 -1.089 -26.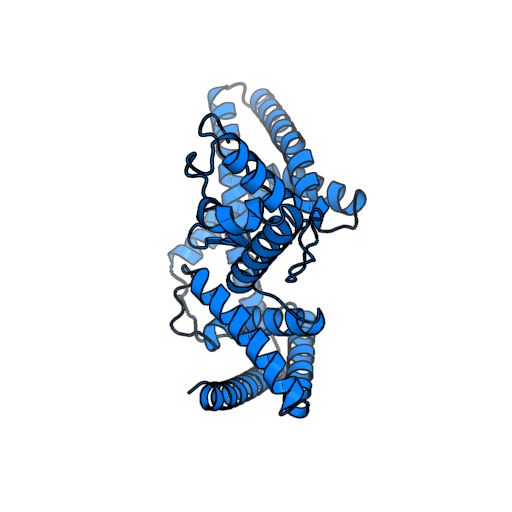939 1.00 93.94 209 PHE A CA 1
ATOM 1652 C C . PHE A 1 209 ? 10.360 -0.123 -27.632 1.00 93.94 209 PHE A C 1
ATOM 1654 O O . PHE A 1 209 ? 10.422 1.081 -27.392 1.00 93.94 209 PHE A O 1
ATOM 1661 N N . TYR A 1 210 ? 9.425 -0.656 -28.422 1.00 94.25 210 TYR A N 1
ATOM 1662 C CA . TYR A 1 210 ? 8.329 0.114 -29.004 1.00 94.25 210 TYR A CA 1
ATOM 1663 C C . TYR A 1 210 ? 7.481 0.789 -27.918 1.00 94.25 210 TYR A C 1
ATOM 1665 O O . TYR A 1 210 ? 7.361 2.012 -27.913 1.00 94.25 210 TYR A O 1
ATOM 1673 N N . GLY A 1 211 ? 6.974 0.014 -26.952 1.00 93.62 211 GLY A N 1
ATOM 1674 C CA . GLY A 1 211 ? 6.157 0.535 -25.857 1.00 93.62 211 GLY A CA 1
ATOM 1675 C C . GLY A 1 211 ? 6.900 1.541 -24.979 1.00 93.62 211 GLY A C 1
ATOM 1676 O O . GLY A 1 211 ? 6.299 2.519 -24.540 1.00 93.62 211 GLY A O 1
ATOM 1677 N N . LEU A 1 212 ? 8.204 1.344 -24.766 1.00 92.88 212 LEU A N 1
ATOM 1678 C CA . LEU A 1 212 ? 9.069 2.291 -24.075 1.00 92.88 212 LEU A CA 1
ATOM 1679 C C . LEU A 1 212 ? 9.114 3.611 -24.840 1.00 92.88 212 LEU A C 1
ATOM 1681 O O . LEU A 1 212 ? 8.820 4.636 -24.248 1.00 92.88 212 LEU A O 1
ATOM 1685 N N . ILE A 1 213 ? 9.441 3.608 -26.132 1.00 94.00 213 ILE A N 1
ATOM 1686 C CA . ILE A 1 213 ? 9.583 4.848 -26.907 1.00 94.00 213 ILE A CA 1
ATOM 1687 C C . ILE A 1 213 ? 8.284 5.655 -26.917 1.00 94.00 213 ILE A C 1
ATOM 1689 O O . ILE A 1 213 ? 8.321 6.852 -26.635 1.00 94.00 213 ILE A O 1
ATOM 1693 N N . THR A 1 214 ? 7.152 5.011 -27.199 1.00 93.19 214 THR A N 1
ATOM 1694 C CA . THR A 1 214 ? 5.863 5.704 -27.334 1.00 93.19 214 THR A CA 1
ATOM 1695 C C . THR A 1 214 ? 5.285 6.151 -25.990 1.00 93.19 214 THR A C 1
ATOM 1697 O O . THR A 1 214 ? 4.591 7.154 -25.893 1.00 93.19 214 THR A O 1
ATOM 1700 N N . ASN A 1 215 ? 5.580 5.444 -24.896 1.00 93.75 215 ASN A N 1
ATOM 1701 C CA . ASN A 1 215 ? 5.011 5.785 -23.590 1.00 93.75 215 ASN A CA 1
ATOM 1702 C C . ASN A 1 215 ? 5.986 6.509 -22.656 1.00 93.75 215 ASN A C 1
ATOM 1704 O O . ASN A 1 215 ? 5.553 7.012 -21.622 1.00 93.75 215 ASN A O 1
ATOM 1708 N N . TYR A 1 216 ? 7.278 6.612 -22.986 1.00 92.06 216 TYR A N 1
ATOM 1709 C CA . TYR A 1 216 ? 8.277 7.189 -22.081 1.00 92.06 216 TYR A CA 1
ATOM 1710 C C . TYR A 1 216 ? 7.977 8.647 -21.734 1.00 92.06 216 TYR A C 1
ATOM 1712 O O . TYR A 1 216 ? 8.015 9.025 -20.564 1.00 92.06 216 TYR A O 1
ATOM 1720 N N . VAL A 1 217 ? 7.651 9.465 -22.737 1.00 91.69 217 VAL A N 1
ATOM 1721 C CA . VAL A 1 217 ? 7.348 10.890 -22.548 1.00 91.69 217 VAL A CA 1
ATOM 1722 C C . VAL A 1 217 ? 6.083 11.093 -21.703 1.00 91.69 217 VAL A C 1
ATOM 1724 O O . VAL A 1 217 ? 6.195 11.725 -20.645 1.00 91.69 217 VAL A O 1
ATOM 1727 N N . PRO A 1 218 ? 4.904 10.548 -22.078 1.00 92.25 218 PRO A N 1
ATOM 1728 C CA . PRO A 1 218 ? 3.692 10.734 -21.282 1.00 92.25 218 PRO A CA 1
ATOM 1729 C C . PRO A 1 218 ? 3.769 10.083 -19.896 1.00 92.25 218 PRO A C 1
ATOM 1731 O O . PRO A 1 218 ? 3.100 10.565 -18.986 1.00 92.25 218 PRO A O 1
ATOM 1734 N N . TYR A 1 219 ? 4.616 9.064 -19.702 1.00 90.06 219 TYR A N 1
ATOM 1735 C CA . TYR A 1 219 ? 4.893 8.464 -18.394 1.00 90.06 219 TYR A CA 1
ATOM 1736 C C . TYR A 1 219 ? 5.827 9.316 -17.521 1.00 90.06 219 TYR A C 1
ATOM 1738 O O . TYR A 1 219 ? 5.612 9.440 -16.315 1.00 90.06 219 TYR A O 1
ATOM 1746 N N . LYS A 1 220 ? 6.878 9.918 -18.098 1.00 90.69 220 LYS A N 1
ATOM 1747 C CA . LYS A 1 220 ? 7.903 10.625 -17.315 1.00 90.69 220 LYS A CA 1
ATOM 1748 C C . LYS A 1 220 ? 7.482 12.036 -16.911 1.00 90.69 220 LYS A C 1
ATOM 1750 O O . LYS A 1 220 ? 7.844 12.469 -15.816 1.00 90.69 220 LYS A O 1
ATOM 1755 N N . ILE A 1 221 ? 6.720 12.740 -17.752 1.00 93.06 221 ILE A N 1
ATOM 1756 C CA . ILE A 1 221 ? 6.274 14.115 -17.468 1.00 93.06 221 ILE A CA 1
ATOM 1757 C C . ILE A 1 221 ? 5.487 14.207 -16.146 1.00 93.06 221 ILE A C 1
ATOM 1759 O O . ILE A 1 221 ? 5.877 15.030 -15.318 1.00 93.06 221 ILE A O 1
ATOM 1763 N N . PRO A 1 222 ? 4.456 13.375 -15.878 1.00 91.38 222 PRO A N 1
ATOM 1764 C CA . PRO A 1 222 ? 3.717 13.428 -14.617 1.00 91.38 222 PRO A CA 1
ATOM 1765 C C . PRO A 1 222 ? 4.605 13.285 -13.378 1.00 91.38 222 PRO A C 1
ATOM 1767 O O . PRO A 1 222 ? 4.444 14.050 -12.433 1.00 91.38 222 PRO A O 1
ATOM 1770 N N . SER A 1 223 ? 5.578 12.365 -13.405 1.00 87.62 223 SER A N 1
ATOM 1771 C CA . SER A 1 223 ? 6.541 12.177 -12.308 1.00 87.62 223 SER A CA 1
ATOM 1772 C C . SER A 1 223 ? 7.404 13.423 -12.096 1.00 87.62 223 SER A C 1
ATOM 1774 O O . SER A 1 223 ? 7.503 13.905 -10.976 1.00 87.62 223 SER A O 1
ATOM 1776 N N . VAL A 1 224 ? 7.973 13.999 -13.160 1.00 91.62 224 VAL A N 1
ATOM 1777 C CA . VAL A 1 224 ? 8.825 15.200 -13.047 1.00 91.62 224 VAL A CA 1
ATOM 1778 C C . VAL A 1 224 ? 8.034 16.415 -12.556 1.00 91.62 224 VAL A C 1
ATOM 1780 O O . VAL A 1 224 ? 8.549 17.217 -11.777 1.00 91.62 224 VAL A O 1
ATOM 1783 N N . VAL A 1 225 ? 6.789 16.565 -13.012 1.00 92.12 225 VAL A N 1
ATOM 1784 C CA . VAL A 1 225 ? 5.906 17.644 -12.557 1.00 92.12 225 VAL A CA 1
ATOM 1785 C C . VAL A 1 225 ? 5.548 17.453 -11.087 1.00 92.12 225 VAL A C 1
ATOM 1787 O O . VAL A 1 225 ? 5.648 18.414 -10.329 1.00 92.12 225 VAL A O 1
ATOM 1790 N N . ALA A 1 226 ? 5.194 16.235 -10.668 1.00 88.75 226 ALA A N 1
ATOM 1791 C CA . ALA A 1 226 ? 4.875 15.932 -9.276 1.00 88.75 226 ALA A CA 1
ATOM 1792 C C . ALA A 1 226 ? 6.065 16.203 -8.343 1.00 88.75 226 ALA A C 1
ATOM 1794 O O . ALA A 1 226 ? 5.912 16.968 -7.392 1.00 88.75 226 ALA A O 1
ATOM 1795 N N . ASP A 1 227 ? 7.257 15.697 -8.685 1.00 87.50 227 ASP A N 1
ATOM 1796 C CA . ASP A 1 227 ? 8.493 15.885 -7.908 1.00 87.50 227 ASP A CA 1
ATOM 1797 C C . ASP A 1 227 ? 8.869 17.368 -7.736 1.00 87.50 227 ASP A C 1
ATOM 1799 O O . ASP A 1 227 ? 9.512 17.759 -6.759 1.00 87.50 227 ASP A O 1
ATOM 1803 N N . ARG A 1 228 ? 8.498 18.216 -8.705 1.00 91.19 228 ARG A N 1
ATOM 1804 C CA . ARG A 1 228 ? 8.770 19.659 -8.670 1.00 91.19 228 ARG A CA 1
ATOM 1805 C C . ARG A 1 228 ? 7.664 20.463 -7.988 1.00 91.19 228 ARG A C 1
ATOM 1807 O O . ARG A 1 228 ? 7.951 21.535 -7.459 1.00 91.19 228 ARG A O 1
ATOM 1814 N N . ALA A 1 229 ? 6.424 19.987 -8.038 1.00 89.62 229 ALA A N 1
ATOM 1815 C CA . ALA A 1 229 ? 5.259 20.692 -7.518 1.00 89.62 229 ALA A CA 1
ATOM 1816 C C . ALA A 1 229 ? 5.074 20.493 -6.010 1.00 89.62 229 ALA A C 1
ATOM 1818 O O . ALA A 1 229 ? 4.665 21.429 -5.326 1.00 89.62 229 ALA A O 1
ATOM 1819 N N . THR A 1 230 ? 5.373 19.303 -5.486 1.00 85.81 230 THR A N 1
ATOM 1820 C CA . THR A 1 230 ? 5.182 18.995 -4.068 1.00 85.81 230 THR A CA 1
ATOM 1821 C C . THR A 1 230 ? 6.265 18.067 -3.532 1.00 85.81 230 THR A C 1
ATOM 1823 O O . THR A 1 230 ? 6.799 17.224 -4.245 1.00 85.81 230 THR A O 1
ATOM 1826 N N . LYS A 1 231 ? 6.577 18.225 -2.244 1.00 81.94 231 LYS A N 1
ATOM 1827 C CA . LYS A 1 231 ? 7.375 17.258 -1.476 1.00 81.94 231 LYS A CA 1
ATOM 1828 C C . LYS A 1 231 ? 6.500 16.334 -0.626 1.00 81.94 231 LYS A C 1
ATOM 1830 O O . LYS A 1 231 ? 7.017 15.403 -0.018 1.00 81.94 231 LYS A O 1
ATOM 1835 N N . GLU A 1 232 ? 5.201 16.609 -0.558 1.00 79.31 232 GLU A N 1
ATOM 1836 C CA . GLU A 1 232 ? 4.239 15.838 0.221 1.00 79.31 232 GLU A CA 1
ATOM 1837 C C . GLU A 1 232 ? 3.805 14.618 -0.590 1.00 79.31 232 GLU A C 1
ATOM 1839 O O . GLU A 1 232 ? 3.178 14.744 -1.646 1.00 79.31 232 GLU A O 1
ATOM 1844 N N . THR A 1 233 ? 4.151 13.428 -0.095 1.00 75.88 233 THR A N 1
ATOM 1845 C CA . THR A 1 233 ? 3.901 12.140 -0.763 1.00 75.88 233 THR A CA 1
ATOM 1846 C C . THR A 1 233 ? 2.421 11.908 -1.064 1.00 75.88 233 THR A C 1
ATOM 1848 O O . THR A 1 233 ? 2.085 11.312 -2.084 1.00 75.88 233 THR A O 1
ATOM 1851 N N . GLU A 1 234 ? 1.540 12.464 -0.233 1.00 80.25 234 GLU A N 1
ATOM 1852 C CA . GLU A 1 234 ? 0.078 12.408 -0.347 1.00 80.25 234 GLU A CA 1
ATOM 1853 C C . GLU A 1 234 ? -0.453 13.045 -1.639 1.00 80.25 234 GLU A C 1
ATOM 1855 O O . GLU A 1 234 ? -1.454 12.592 -2.196 1.00 80.25 234 GLU A O 1
ATOM 1860 N N . PHE A 1 235 ? 0.230 14.071 -2.155 1.00 82.81 235 PHE A N 1
ATOM 1861 C CA . PHE A 1 235 ? -0.198 14.794 -3.354 1.00 82.81 235 PHE A CA 1
ATOM 1862 C C . PHE A 1 235 ? 0.469 14.288 -4.636 1.00 82.81 235 PHE A C 1
ATOM 1864 O O . PHE A 1 235 ? -0.045 14.552 -5.724 1.00 82.81 235 PHE A O 1
ATOM 1871 N N . ILE A 1 236 ? 1.572 13.535 -4.538 1.00 84.75 236 ILE A N 1
ATOM 1872 C CA . ILE A 1 236 ? 2.329 13.047 -5.705 1.00 84.75 236 ILE A CA 1
ATOM 1873 C C . ILE A 1 236 ? 1.426 12.230 -6.632 1.00 84.75 236 ILE A C 1
ATOM 1875 O O . ILE A 1 236 ? 1.347 12.522 -7.825 1.00 84.75 236 ILE A O 1
ATOM 1879 N N . ALA A 1 237 ? 0.693 11.254 -6.087 1.00 83.06 237 ALA A N 1
ATOM 1880 C CA . ALA A 1 237 ? -0.179 10.386 -6.877 1.00 83.06 237 ALA A CA 1
ATOM 1881 C C . ALA A 1 237 ? -1.321 11.165 -7.554 1.00 83.06 237 ALA A C 1
ATOM 1883 O O . ALA A 1 237 ? -1.616 10.938 -8.729 1.00 83.06 237 ALA A O 1
ATOM 1884 N N . ALA A 1 238 ? -1.929 12.123 -6.846 1.00 87.12 238 ALA A N 1
ATOM 1885 C CA . ALA A 1 238 ? -3.003 12.957 -7.384 1.00 87.12 238 ALA A CA 1
ATOM 1886 C C . ALA A 1 238 ? -2.508 13.871 -8.518 1.00 87.12 238 ALA A C 1
ATOM 1888 O O . ALA A 1 238 ? -3.167 13.982 -9.553 1.00 87.12 238 ALA A O 1
ATOM 1889 N N . ILE A 1 239 ? -1.327 14.480 -8.361 1.00 89.31 239 ILE A N 1
ATOM 1890 C CA . ILE A 1 239 ? -0.700 15.299 -9.407 1.00 89.31 239 ILE A CA 1
ATOM 1891 C C . ILE A 1 239 ? -0.320 14.426 -10.601 1.00 89.31 239 ILE A C 1
ATOM 1893 O O . ILE A 1 239 ? -0.621 14.790 -11.735 1.00 89.31 239 ILE A O 1
ATOM 1897 N N . MET A 1 240 ? 0.285 13.258 -10.369 1.00 88.94 240 MET A N 1
ATOM 1898 C CA . MET A 1 240 ? 0.613 12.320 -11.440 1.00 88.94 240 MET A CA 1
ATOM 1899 C C . MET A 1 240 ? -0.628 11.900 -12.229 1.00 88.94 240 MET A C 1
ATOM 1901 O O . MET A 1 240 ? -0.581 11.866 -13.457 1.00 88.94 240 MET A O 1
ATOM 1905 N N . LEU A 1 241 ? -1.740 11.620 -11.547 1.00 90.44 241 LEU A N 1
ATOM 1906 C CA . LEU A 1 241 ? -3.007 11.288 -12.191 1.00 90.44 241 LEU A CA 1
ATOM 1907 C C . LEU A 1 241 ? -3.548 12.475 -12.999 1.00 90.44 241 LEU A C 1
ATOM 1909 O O . LEU A 1 241 ? -3.867 12.315 -14.174 1.00 90.44 241 LEU A O 1
ATOM 1913 N N . GLY A 1 242 ? -3.616 13.666 -12.399 1.00 93.38 242 GLY A N 1
ATOM 1914 C CA . GLY A 1 242 ? -4.142 14.866 -13.054 1.00 93.38 242 GLY A CA 1
ATOM 1915 C C . GLY A 1 242 ? -3.325 15.286 -14.278 1.00 93.38 242 GLY A C 1
ATOM 1916 O O . GLY A 1 242 ? -3.887 15.552 -15.338 1.00 93.38 242 GLY A O 1
ATOM 1917 N N . VAL A 1 243 ? -1.995 15.285 -14.161 1.00 93.75 243 VAL A N 1
ATOM 1918 C CA . VAL A 1 243 ? -1.085 15.561 -15.280 1.00 93.75 243 VAL A CA 1
ATOM 1919 C C . VAL A 1 243 ? -1.167 14.439 -16.314 1.00 93.75 243 VAL A C 1
ATOM 1921 O O . VAL A 1 243 ? -1.255 14.728 -17.502 1.00 93.75 243 VAL A O 1
ATOM 1924 N N . GLY A 1 244 ? -1.221 13.178 -15.876 1.00 93.12 244 GLY A N 1
ATOM 1925 C CA . GLY A 1 244 ? -1.349 11.999 -16.734 1.00 93.12 244 GLY A CA 1
ATOM 1926 C C . GLY A 1 244 ? -2.597 12.019 -17.619 1.00 93.12 244 GLY A C 1
ATOM 1927 O O . GLY A 1 244 ? -2.502 11.746 -18.815 1.00 93.12 244 GLY A O 1
ATOM 1928 N N . ILE A 1 245 ? -3.749 12.423 -17.072 1.00 94.81 245 ILE A N 1
ATOM 1929 C CA . ILE A 1 245 ? -5.011 12.584 -17.819 1.00 94.81 245 ILE A CA 1
ATOM 1930 C C . ILE A 1 245 ? -4.855 13.554 -19.000 1.00 94.81 245 ILE A C 1
ATOM 1932 O O . ILE A 1 245 ? -5.573 13.431 -19.986 1.00 94.81 245 ILE A O 1
ATOM 1936 N N . ILE A 1 246 ? -3.910 14.493 -18.933 1.00 95.25 246 ILE A N 1
ATOM 1937 C CA . ILE A 1 246 ? -3.650 15.468 -19.996 1.00 95.25 246 ILE A CA 1
ATOM 1938 C C . ILE A 1 246 ? -2.503 14.999 -20.901 1.00 95.25 246 ILE A C 1
ATOM 1940 O O . ILE A 1 246 ? -2.620 15.045 -22.127 1.00 95.25 246 ILE A O 1
ATOM 1944 N N . THR A 1 247 ? -1.391 14.537 -20.323 1.00 94.62 247 THR A N 1
ATOM 1945 C CA . THR A 1 247 ? -0.177 14.202 -21.078 1.00 94.62 247 THR A CA 1
ATOM 1946 C C . THR A 1 247 ? -0.349 12.969 -21.952 1.00 94.62 247 THR A C 1
ATOM 1948 O O . THR A 1 247 ? 0.158 12.974 -23.071 1.00 94.62 247 THR A O 1
ATOM 1951 N N . PHE A 1 248 ? -1.065 11.938 -21.490 1.00 94.62 248 PHE A N 1
ATOM 1952 C CA . PHE A 1 248 ? -1.280 10.718 -22.276 1.00 94.62 248 PHE A CA 1
ATOM 1953 C C . PHE A 1 248 ? -2.126 10.973 -23.533 1.00 94.62 248 PHE A C 1
ATOM 1955 O O . PHE A 1 248 ? -1.637 10.667 -24.621 1.00 94.62 248 PHE A O 1
ATOM 1962 N N . PRO A 1 249 ? -3.330 11.583 -23.456 1.00 95.12 249 PRO A N 1
ATOM 1963 C CA . PRO A 1 249 ? -4.107 11.886 -24.657 1.00 95.12 249 PRO A CA 1
ATOM 1964 C C . PRO A 1 249 ? -3.382 12.829 -25.615 1.00 95.12 249 PRO A C 1
ATOM 1966 O O . PRO A 1 249 ? -3.446 12.625 -26.824 1.00 95.12 249 PRO A O 1
ATOM 1969 N N . LEU A 1 250 ? -2.663 13.832 -25.095 1.00 95.94 250 LEU A N 1
ATOM 1970 C CA . LEU A 1 250 ? -1.909 14.762 -25.933 1.00 95.94 250 LEU A CA 1
ATOM 1971 C C . LEU A 1 250 ? -0.763 14.059 -26.671 1.00 95.94 250 LEU A C 1
ATOM 1973 O O . LEU A 1 250 ? -0.622 14.239 -27.878 1.00 95.94 250 LEU A O 1
ATOM 1977 N N . ALA A 1 251 ? 0.032 13.242 -25.974 1.00 95.44 251 ALA A N 1
ATOM 1978 C CA . ALA A 1 251 ? 1.111 12.477 -26.595 1.00 95.44 251 ALA A CA 1
ATOM 1979 C C . ALA A 1 251 ? 0.566 11.515 -27.658 1.00 95.44 251 ALA A C 1
ATOM 1981 O O . ALA A 1 251 ? 1.043 11.520 -28.790 1.00 95.44 251 ALA A O 1
ATOM 1982 N N . TYR A 1 252 ? -0.494 10.767 -27.339 1.00 95.31 252 TYR A N 1
ATOM 1983 C CA . TYR A 1 252 ? -1.102 9.830 -28.284 1.00 95.31 252 TYR A CA 1
ATOM 1984 C C . TYR A 1 252 ? -1.713 10.541 -29.494 1.00 95.31 252 TYR A C 1
ATOM 1986 O O . TYR A 1 252 ? -1.609 10.033 -30.606 1.00 95.31 252 TYR A O 1
ATOM 1994 N N . ALA A 1 253 ? -2.305 11.726 -29.318 1.00 95.12 253 ALA A N 1
ATOM 1995 C CA . ALA A 1 253 ? -2.811 12.527 -30.430 1.00 95.12 253 ALA A CA 1
ATOM 1996 C C . ALA A 1 253 ? -1.681 13.012 -31.353 1.00 95.12 253 ALA A C 1
ATOM 1998 O O . ALA A 1 253 ? -1.831 12.968 -32.574 1.00 95.12 253 ALA A O 1
ATOM 1999 N N . LEU A 1 254 ? -0.544 13.436 -30.790 1.00 95.38 254 LEU A N 1
ATOM 2000 C CA . LEU A 1 254 ? 0.630 13.848 -31.565 1.00 95.38 254 LEU A CA 1
ATOM 2001 C C . LEU A 1 254 ? 1.248 12.672 -32.328 1.00 95.38 254 LEU A C 1
ATOM 2003 O O . LEU A 1 254 ? 1.547 12.801 -33.515 1.00 95.38 254 LEU A O 1
ATOM 2007 N N . GLU A 1 255 ? 1.392 11.516 -31.681 1.00 94.69 255 GLU A N 1
ATOM 2008 C CA . GLU A 1 255 ? 1.887 10.298 -32.326 1.00 94.69 255 GLU A CA 1
ATOM 2009 C C . GLU A 1 255 ? 0.933 9.811 -33.424 1.00 94.69 255 GLU A C 1
ATOM 2011 O O . GLU A 1 255 ? 1.374 9.494 -34.528 1.00 94.69 255 GLU A O 1
ATOM 2016 N N . ALA A 1 256 ? -0.379 9.826 -33.169 1.00 94.62 256 ALA A N 1
ATOM 2017 C CA . ALA A 1 256 ? -1.394 9.481 -34.161 1.00 94.62 256 ALA A CA 1
ATOM 2018 C C . ALA A 1 256 ? -1.363 10.429 -35.367 1.00 94.62 256 ALA A C 1
ATOM 2020 O O . ALA A 1 256 ? -1.427 9.973 -36.508 1.00 94.62 256 ALA A O 1
ATOM 2021 N N . ALA A 1 257 ? -1.227 11.738 -35.134 1.00 94.88 257 ALA A N 1
ATOM 2022 C CA . ALA A 1 257 ? -1.117 12.728 -36.201 1.00 94.88 257 ALA A CA 1
ATOM 2023 C C . ALA A 1 257 ? 0.147 12.513 -37.048 1.00 94.88 257 ALA A C 1
ATOM 2025 O O . ALA A 1 257 ? 0.079 12.578 -38.275 1.00 94.88 257 ALA A O 1
ATOM 2026 N N . ALA A 1 258 ? 1.278 12.200 -36.410 1.00 94.19 258 ALA A N 1
ATOM 2027 C CA . ALA A 1 258 ? 2.526 11.894 -37.101 1.00 94.19 258 ALA A CA 1
ATOM 2028 C C . ALA A 1 258 ? 2.394 10.633 -37.976 1.00 94.19 258 ALA A C 1
ATOM 2030 O O . ALA A 1 258 ? 2.713 10.661 -39.165 1.00 94.19 258 ALA A O 1
ATOM 2031 N N . VAL A 1 259 ? 1.833 9.547 -37.430 1.00 93.56 259 VAL A N 1
ATOM 2032 C CA . VAL A 1 259 ? 1.596 8.301 -38.180 1.00 93.56 259 VAL A CA 1
ATOM 2033 C C . VAL A 1 259 ? 0.623 8.519 -39.337 1.00 93.56 259 VAL A C 1
ATOM 2035 O O . VAL A 1 259 ? 0.896 8.057 -40.446 1.00 93.56 259 VAL A O 1
ATOM 2038 N N . GLN A 1 260 ? -0.466 9.261 -39.126 1.00 94.69 260 GLN A N 1
ATOM 2039 C CA . GLN A 1 260 ? -1.426 9.581 -40.185 1.00 94.69 260 GLN A CA 1
ATOM 2040 C C . GLN A 1 260 ? -0.785 10.413 -41.300 1.00 94.69 260 GLN A C 1
ATOM 2042 O O . GLN A 1 260 ? -1.072 10.177 -42.472 1.00 94.69 260 GLN A O 1
ATOM 2047 N N . HIS A 1 261 ? 0.092 11.358 -40.949 1.00 94.31 261 HIS A N 1
ATOM 2048 C CA . HIS A 1 261 ? 0.797 12.194 -41.917 1.00 94.31 261 HIS A CA 1
ATOM 2049 C C . HIS A 1 261 ? 1.730 11.386 -42.828 1.00 94.31 261 HIS A C 1
ATOM 2051 O O . HIS A 1 261 ? 1.855 11.709 -44.004 1.00 94.31 261 HIS A O 1
ATOM 2057 N N . TRP A 1 262 ? 2.364 10.323 -42.326 1.00 93.19 262 TRP A N 1
ATOM 2058 C CA . TRP A 1 262 ? 3.239 9.484 -43.151 1.00 93.19 262 TRP A CA 1
ATOM 2059 C C . TRP A 1 262 ? 2.493 8.367 -43.882 1.00 93.19 262 TRP A C 1
ATOM 2061 O O . TRP A 1 262 ? 2.737 8.136 -45.065 1.00 93.19 262 TRP A O 1
ATOM 2071 N N . THR A 1 263 ? 1.572 7.678 -43.209 1.00 92.00 263 THR A N 1
ATOM 2072 C CA . THR A 1 263 ? 0.901 6.489 -43.764 1.00 92.00 263 THR A CA 1
ATOM 2073 C C . THR A 1 263 ? -0.287 6.823 -44.660 1.00 92.00 263 THR A C 1
ATOM 2075 O O . THR A 1 263 ? -0.602 6.035 -45.546 1.00 92.00 263 THR A O 1
ATOM 2078 N N . HIS A 1 264 ? -0.945 7.969 -44.441 1.00 91.50 264 HIS A N 1
ATOM 2079 C CA . HIS A 1 264 ? -2.189 8.380 -45.106 1.00 91.50 264 HIS A CA 1
ATOM 2080 C C . HIS A 1 264 ? -3.348 7.361 -45.003 1.00 91.50 264 HIS A C 1
ATOM 2082 O O . HIS A 1 264 ? -4.390 7.551 -45.631 1.00 91.50 264 HIS A O 1
ATOM 2088 N N . ASP A 1 265 ? -3.220 6.317 -44.177 1.00 93.44 265 ASP A N 1
ATOM 2089 C CA . ASP A 1 265 ? -4.212 5.255 -44.000 1.00 93.44 265 ASP A CA 1
ATOM 2090 C C . ASP A 1 265 ? -4.778 5.289 -42.576 1.00 93.44 265 ASP A C 1
ATOM 2092 O O . ASP A 1 265 ? -4.109 4.964 -41.593 1.00 93.44 265 ASP A O 1
ATOM 2096 N N . TRP A 1 266 ? -6.059 5.643 -42.472 1.00 91.00 266 TRP A N 1
ATOM 2097 C CA . TRP A 1 266 ? -6.763 5.744 -41.195 1.00 91.00 266 TRP A CA 1
ATOM 2098 C C . TRP A 1 266 ? -6.848 4.404 -40.451 1.00 91.00 266 TRP A C 1
ATOM 2100 O O . TRP A 1 266 ? -6.959 4.389 -39.223 1.00 91.00 266 TRP A O 1
ATOM 2110 N N . ARG A 1 267 ? -6.784 3.270 -41.165 1.00 94.75 267 ARG A N 1
ATOM 2111 C CA . ARG A 1 267 ? -6.827 1.930 -40.563 1.00 94.75 267 ARG A CA 1
ATOM 2112 C C . ARG A 1 267 ? -5.534 1.641 -39.815 1.00 94.75 267 ARG A C 1
ATOM 2114 O O . ARG A 1 267 ? -5.585 1.180 -38.676 1.00 94.75 267 ARG A O 1
ATOM 2121 N N . LEU A 1 268 ? -4.393 1.959 -40.429 1.00 92.00 268 LEU A N 1
ATOM 2122 C CA . LEU A 1 268 ? -3.074 1.803 -39.812 1.00 92.00 268 LEU A CA 1
ATOM 2123 C C . LEU A 1 268 ? -2.909 2.736 -38.613 1.00 92.00 268 LEU A C 1
ATOM 2125 O O . LEU A 1 268 ? -2.456 2.290 -37.562 1.00 92.00 268 LEU A O 1
ATOM 2129 N N . THR A 1 269 ? -3.354 3.988 -38.726 1.00 92.69 269 THR A N 1
ATOM 2130 C CA . THR A 1 269 ? -3.344 4.937 -37.603 1.00 92.69 269 THR A CA 1
ATOM 2131 C C . THR A 1 269 ? -4.217 4.454 -36.446 1.00 92.69 269 THR A C 1
ATOM 2133 O O . THR A 1 269 ? -3.802 4.510 -35.291 1.00 92.69 269 THR A O 1
ATOM 2136 N N . THR A 1 270 ? -5.407 3.922 -36.734 1.00 93.00 270 THR A N 1
ATOM 2137 C CA . THR A 1 270 ? -6.304 3.392 -35.696 1.00 93.00 270 THR A CA 1
ATOM 2138 C C . THR A 1 270 ? -5.692 2.172 -35.004 1.00 93.00 270 THR A C 1
ATOM 2140 O O . THR A 1 270 ? -5.706 2.086 -33.776 1.00 93.00 270 THR A O 1
ATOM 2143 N N . LEU A 1 271 ? -5.104 1.248 -35.773 1.00 94.88 271 LEU A N 1
ATOM 2144 C CA . LEU A 1 271 ? -4.403 0.083 -35.229 1.00 94.88 271 LEU A CA 1
ATOM 2145 C C . LEU A 1 271 ? -3.213 0.503 -34.353 1.00 94.88 271 LEU A C 1
ATOM 2147 O O . LEU A 1 271 ? -3.025 -0.044 -33.267 1.00 94.88 271 LEU A O 1
ATOM 2151 N N . PHE A 1 272 ? -2.451 1.504 -34.798 1.00 94.25 272 PHE A N 1
ATOM 2152 C CA . PHE A 1 272 ? -1.351 2.086 -34.038 1.00 94.25 272 PHE A CA 1
ATOM 2153 C C . PHE A 1 272 ? -1.839 2.655 -32.701 1.00 94.25 272 PHE A C 1
ATOM 2155 O O . PHE A 1 272 ? -1.324 2.256 -31.660 1.00 94.25 272 PHE A O 1
ATOM 2162 N N . VAL A 1 273 ? -2.883 3.490 -32.699 1.00 94.31 273 VAL A N 1
ATOM 2163 C CA . VAL A 1 273 ? -3.438 4.091 -31.471 1.00 94.31 273 VAL A CA 1
ATOM 2164 C C . VAL A 1 273 ? -3.913 3.031 -30.476 1.00 94.31 273 VAL A C 1
ATOM 2166 O O . VAL A 1 273 ? -3.636 3.150 -29.286 1.00 94.31 273 VAL A O 1
ATOM 2169 N N . ILE A 1 274 ? -4.574 1.967 -30.944 1.00 94.75 274 ILE A N 1
ATOM 2170 C CA . ILE A 1 274 ? -4.995 0.848 -30.083 1.00 94.75 274 ILE A CA 1
ATOM 2171 C C . ILE A 1 274 ? -3.780 0.108 -29.502 1.00 94.75 274 ILE A C 1
ATOM 2173 O O . ILE A 1 274 ? -3.821 -0.361 -28.362 1.00 94.75 274 ILE A O 1
ATOM 2177 N N . SER A 1 275 ? -2.684 0.012 -30.258 1.00 95.19 275 SER A N 1
ATOM 2178 C CA . SER A 1 275 ? -1.468 -0.671 -29.812 1.00 95.19 275 SER A CA 1
ATOM 2179 C C . SER A 1 275 ? -0.686 0.096 -28.739 1.00 95.19 275 SER A C 1
ATOM 2181 O O . SER A 1 275 ? -0.006 -0.541 -27.937 1.00 95.19 275 SER A O 1
ATOM 2183 N N . LEU A 1 276 ? -0.819 1.427 -28.658 1.00 93.62 276 LEU A N 1
ATOM 2184 C CA . LEU A 1 276 ? -0.090 2.275 -27.704 1.00 93.62 276 LEU A CA 1
ATOM 2185 C C . LEU A 1 276 ? -0.288 1.879 -26.229 1.00 93.62 276 LEU A C 1
ATOM 2187 O O . LEU A 1 276 ? 0.721 1.605 -25.563 1.00 93.62 276 LEU A O 1
ATOM 2191 N N . PRO A 1 277 ? -1.529 1.793 -25.697 1.00 92.94 277 PRO A N 1
ATOM 2192 C CA . PRO A 1 277 ? -1.740 1.390 -24.311 1.00 92.94 277 PRO A CA 1
ATOM 2193 C C . PRO A 1 277 ? -1.312 -0.062 -24.075 1.00 92.94 277 PRO A C 1
ATOM 2195 O O . PRO A 1 277 ? -0.688 -0.356 -23.056 1.00 92.94 277 PRO A O 1
ATOM 2198 N N . LEU A 1 278 ? -1.575 -0.969 -25.024 1.00 93.94 278 LEU A N 1
ATOM 2199 C CA . LEU A 1 278 ? -1.196 -2.383 -24.914 1.00 93.94 278 LEU A CA 1
ATOM 2200 C C . LEU A 1 278 ? 0.326 -2.554 -24.818 1.00 93.94 278 LEU A C 1
ATOM 2202 O O . LEU A 1 278 ? 0.819 -3.266 -23.942 1.00 93.94 278 LEU A O 1
ATOM 2206 N N . ALA A 1 279 ? 1.073 -1.858 -25.677 1.00 93.19 279 ALA A N 1
ATOM 2207 C CA . ALA A 1 279 ? 2.529 -1.861 -25.669 1.00 93.19 279 ALA A CA 1
ATOM 2208 C C . ALA A 1 279 ? 3.093 -1.205 -24.401 1.00 93.19 279 ALA A C 1
ATOM 2210 O O . ALA A 1 279 ? 4.072 -1.702 -23.849 1.00 93.19 279 ALA A O 1
ATOM 2211 N N . GLY A 1 280 ? 2.461 -0.138 -23.899 1.00 90.75 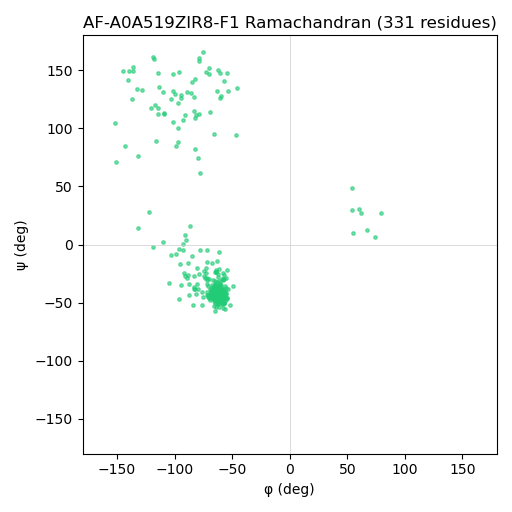280 GLY A N 1
ATOM 2212 C CA . GLY A 1 280 ? 2.838 0.502 -22.637 1.00 90.75 280 GLY A CA 1
ATOM 2213 C C . GLY A 1 280 ? 2.696 -0.438 -21.436 1.00 90.75 280 GLY A C 1
ATOM 2214 O O . GLY A 1 280 ? 3.647 -0.623 -20.673 1.00 90.75 280 GLY A O 1
ATOM 2215 N N . PHE A 1 281 ? 1.543 -1.102 -21.298 1.00 89.62 281 PHE A N 1
ATOM 2216 C CA . PHE A 1 281 ? 1.320 -2.091 -20.236 1.00 89.62 281 PHE A CA 1
ATOM 2217 C C . PHE A 1 281 ? 2.270 -3.285 -20.345 1.00 89.62 281 PHE A C 1
ATOM 2219 O O . PHE A 1 281 ? 2.835 -3.715 -19.335 1.00 89.62 281 PHE A O 1
ATOM 2226 N N . TYR A 1 282 ? 2.493 -3.790 -21.561 1.00 91.62 282 TYR A N 1
ATOM 2227 C CA . TYR A 1 282 ? 3.464 -4.852 -21.799 1.00 91.62 282 TYR A CA 1
ATOM 2228 C C . TYR A 1 282 ? 4.881 -4.415 -21.408 1.00 91.62 282 TYR A C 1
ATOM 2230 O O . TYR A 1 282 ? 5.594 -5.166 -20.742 1.00 91.62 282 TYR A O 1
ATOM 2238 N N . ALA A 1 283 ? 5.283 -3.188 -21.757 1.00 90.94 283 ALA A N 1
ATOM 2239 C CA . ALA A 1 283 ? 6.617 -2.684 -21.465 1.00 90.94 283 ALA A CA 1
ATOM 2240 C C . ALA A 1 283 ? 6.895 -2.597 -19.951 1.00 90.94 283 ALA A C 1
ATOM 2242 O O . ALA A 1 283 ? 7.995 -2.939 -19.508 1.00 90.94 283 ALA A O 1
ATOM 2243 N N . LEU A 1 284 ? 5.894 -2.211 -19.151 1.00 86.25 284 LEU A N 1
ATOM 2244 C CA . LEU A 1 284 ? 5.993 -2.200 -17.687 1.00 86.25 284 LEU A CA 1
ATOM 2245 C C . LEU A 1 284 ? 6.226 -3.606 -17.114 1.00 86.25 284 LEU A C 1
ATOM 2247 O O . LEU A 1 284 ? 7.151 -3.802 -16.325 1.00 86.25 284 LEU A O 1
ATOM 2251 N N . GLY A 1 285 ? 5.430 -4.595 -17.537 1.00 85.81 285 GLY A N 1
ATOM 2252 C CA . GLY A 1 285 ? 5.582 -5.980 -17.073 1.00 85.81 285 GLY A CA 1
ATOM 2253 C C . GLY A 1 285 ? 6.895 -6.616 -17.541 1.00 85.81 285 GLY A C 1
ATOM 2254 O O . GLY A 1 285 ? 7.607 -7.259 -16.768 1.00 85.81 285 GLY A O 1
ATOM 2255 N N . TYR A 1 286 ? 7.283 -6.371 -18.793 1.00 88.12 286 TYR A N 1
ATOM 2256 C CA . TYR A 1 286 ? 8.547 -6.855 -19.339 1.00 88.12 286 TYR A CA 1
ATOM 2257 C C . TYR A 1 286 ? 9.750 -6.311 -18.552 1.00 88.12 286 TYR A C 1
ATOM 2259 O O . TYR A 1 286 ? 10.672 -7.067 -18.234 1.00 88.12 286 TYR A O 1
ATOM 2267 N N . TRP A 1 287 ? 9.730 -5.030 -18.165 1.00 87.25 287 TRP A N 1
ATOM 2268 C CA . TRP A 1 287 ? 10.801 -4.428 -17.366 1.00 87.25 287 TRP A CA 1
ATOM 2269 C C . TRP A 1 287 ? 10.998 -5.120 -16.009 1.00 87.25 287 TRP A C 1
ATOM 2271 O O . TRP A 1 287 ? 12.141 -5.322 -15.589 1.00 87.25 287 TRP A O 1
ATOM 2281 N N . GLN A 1 288 ? 9.920 -5.555 -15.348 1.00 82.50 288 GLN A N 1
ATOM 2282 C CA . GLN A 1 288 ? 10.010 -6.321 -14.098 1.00 82.50 288 GLN A CA 1
ATOM 2283 C C . GLN A 1 288 ? 10.788 -7.629 -14.316 1.00 82.50 288 GLN A C 1
ATOM 2285 O O . GLN A 1 288 ? 11.782 -7.880 -13.632 1.00 82.50 288 GLN A O 1
ATOM 2290 N N . THR A 1 289 ? 10.444 -8.397 -15.356 1.00 82.25 289 THR A N 1
ATOM 2291 C CA . THR A 1 289 ? 11.140 -9.660 -15.676 1.00 82.25 289 THR A CA 1
ATOM 2292 C C . THR A 1 289 ? 12.610 -9.456 -16.073 1.00 82.25 289 THR A C 1
ATOM 2294 O O . THR A 1 289 ? 13.495 -10.190 -15.613 1.00 82.25 289 THR A O 1
ATOM 2297 N N . LEU A 1 290 ? 12.898 -8.433 -16.888 1.00 85.25 290 LEU A N 1
ATOM 2298 C CA . LEU A 1 290 ? 14.253 -8.093 -17.319 1.00 85.25 290 LEU A CA 1
ATOM 2299 C C . LEU A 1 290 ? 15.111 -7.648 -16.129 1.00 85.25 290 LEU A C 1
ATOM 2301 O O . LEU A 1 290 ? 16.239 -8.119 -15.974 1.00 85.25 290 LEU A O 1
ATOM 2305 N N . SER A 1 291 ? 14.584 -6.768 -15.273 1.00 84.19 291 SER A N 1
ATOM 2306 C CA . SER A 1 291 ? 15.307 -6.244 -14.113 1.00 84.19 291 SER A CA 1
ATOM 2307 C C . SER A 1 291 ? 15.657 -7.347 -13.108 1.00 84.19 291 SER A C 1
ATOM 2309 O O . SER A 1 291 ? 16.815 -7.426 -12.686 1.00 84.19 291 SER A O 1
ATOM 2311 N N . ALA A 1 292 ? 14.729 -8.266 -12.819 1.00 81.00 292 ALA A N 1
ATOM 2312 C CA . ALA A 1 292 ? 14.983 -9.438 -11.981 1.00 81.00 292 ALA A CA 1
ATOM 2313 C C . ALA A 1 292 ? 16.098 -10.323 -12.570 1.00 81.00 292 ALA A C 1
ATOM 2315 O O . ALA A 1 292 ? 17.023 -10.748 -11.873 1.00 81.00 292 ALA A O 1
ATOM 2316 N N . ARG A 1 293 ? 16.090 -10.548 -13.892 1.00 81.31 293 ARG A N 1
ATOM 2317 C CA . ARG A 1 293 ? 17.128 -11.346 -14.564 1.00 81.31 293 ARG A CA 1
ATOM 2318 C C . ARG A 1 293 ? 18.494 -10.662 -14.564 1.00 81.31 293 ARG A C 1
ATOM 2320 O O . ARG A 1 293 ? 19.504 -11.335 -14.356 1.00 81.31 293 ARG A O 1
ATOM 2327 N N . LEU A 1 294 ? 18.541 -9.345 -14.760 1.00 84.56 294 LEU A N 1
ATOM 2328 C CA . LEU A 1 294 ? 19.775 -8.564 -14.661 1.00 84.56 294 LEU A CA 1
ATOM 2329 C C . LEU A 1 294 ? 20.362 -8.627 -13.247 1.00 84.56 294 LEU A C 1
ATOM 2331 O O . LEU A 1 294 ? 21.571 -8.814 -13.116 1.00 84.56 294 LEU A O 1
ATOM 2335 N N . LYS A 1 295 ? 19.530 -8.541 -12.199 1.00 84.19 295 LYS A N 1
ATOM 2336 C CA . LYS A 1 295 ? 19.966 -8.717 -10.803 1.00 84.19 295 LYS A CA 1
ATOM 2337 C C . LYS A 1 295 ? 20.559 -10.112 -10.579 1.00 84.19 295 LYS A C 1
ATOM 2339 O O . LYS A 1 295 ? 21.689 -10.212 -10.111 1.00 84.19 295 LYS A O 1
ATOM 2344 N N . ARG A 1 296 ? 19.901 -11.180 -11.047 1.00 82.00 296 ARG A N 1
ATOM 2345 C CA . ARG A 1 296 ? 20.445 -12.556 -10.985 1.00 82.00 296 ARG A CA 1
ATOM 2346 C C . ARG A 1 296 ? 21.782 -12.714 -11.718 1.00 82.00 296 ARG A C 1
ATOM 2348 O O . ARG A 1 296 ? 22.686 -13.399 -11.242 1.00 82.00 296 ARG A O 1
ATOM 2355 N N . LEU A 1 297 ? 21.942 -12.076 -12.879 1.00 82.81 297 LEU A N 1
ATOM 2356 C CA . LEU A 1 297 ? 23.219 -12.076 -13.601 1.00 82.81 297 LEU A CA 1
ATOM 2357 C C . LEU A 1 297 ? 24.312 -11.308 -12.851 1.00 82.81 297 LEU A C 1
ATOM 2359 O O . LEU A 1 297 ? 25.466 -11.729 -12.894 1.00 82.81 297 LEU A O 1
ATOM 2363 N N . ARG A 1 298 ? 23.970 -10.217 -12.151 1.00 85.50 298 ARG A N 1
ATOM 2364 C CA . ARG A 1 298 ? 24.915 -9.512 -11.273 1.00 85.50 298 ARG A CA 1
ATOM 2365 C C . ARG A 1 298 ? 25.388 -10.418 -10.145 1.00 85.50 298 ARG A C 1
ATOM 2367 O O . ARG A 1 298 ? 26.593 -10.500 -9.959 1.00 85.50 298 ARG A O 1
ATOM 2374 N N . VAL A 1 299 ? 24.487 -11.159 -9.492 1.00 84.81 299 VAL A N 1
ATOM 2375 C CA . VAL A 1 299 ? 24.846 -12.132 -8.440 1.00 84.81 299 VAL A CA 1
ATOM 2376 C C . VAL A 1 299 ? 25.874 -13.145 -8.943 1.00 84.81 299 VAL A C 1
ATOM 2378 O O . VAL A 1 299 ? 26.896 -13.356 -8.299 1.00 84.81 299 VAL A O 1
ATOM 2381 N N . ARG A 1 300 ? 25.675 -13.701 -10.145 1.00 82.81 300 ARG A N 1
ATOM 2382 C CA . ARG A 1 300 ? 26.631 -14.644 -10.761 1.00 82.81 300 ARG A CA 1
ATOM 2383 C C . ARG A 1 300 ? 28.000 -14.040 -11.080 1.00 82.81 300 ARG A C 1
ATOM 2385 O O . ARG A 1 300 ? 28.959 -14.785 -11.236 1.00 82.81 300 ARG A O 1
ATOM 2392 N N . ARG A 1 301 ? 28.084 -12.718 -11.242 1.00 85.62 301 ARG A N 1
ATOM 2393 C CA . ARG A 1 301 ? 29.331 -11.995 -11.535 1.00 85.62 301 ARG A CA 1
ATOM 2394 C C . ARG A 1 301 ? 30.037 -11.490 -10.275 1.00 85.62 301 ARG A C 1
ATOM 2396 O O . ARG A 1 301 ? 31.118 -10.919 -10.399 1.00 85.62 301 ARG A O 1
ATOM 2403 N N . LEU A 1 302 ? 29.446 -11.655 -9.091 1.00 87.19 302 LEU A N 1
ATOM 2404 C CA . LEU A 1 302 ? 30.076 -11.237 -7.841 1.00 87.19 302 LEU A CA 1
ATOM 2405 C C . LEU A 1 302 ? 31.235 -12.168 -7.465 1.00 87.19 302 LEU A C 1
ATOM 2407 O O . LEU A 1 302 ? 31.165 -13.373 -7.720 1.00 87.19 302 LEU A O 1
ATOM 2411 N N . PRO A 1 303 ? 32.280 -11.641 -6.803 1.00 90.75 303 PRO A N 1
ATOM 2412 C CA . PRO A 1 303 ? 33.313 -12.471 -6.199 1.00 90.75 303 PRO A CA 1
ATOM 2413 C C . PRO A 1 303 ? 32.711 -13.459 -5.192 1.00 90.75 303 PRO A C 1
ATOM 2415 O O . PRO A 1 303 ? 31.844 -13.088 -4.398 1.00 90.75 303 PRO A O 1
ATOM 2418 N N . ALA A 1 304 ? 33.223 -14.693 -5.164 1.00 87.81 304 ALA A N 1
ATOM 2419 C CA . ALA A 1 304 ? 32.740 -15.739 -4.256 1.00 87.81 304 ALA A CA 1
ATOM 2420 C C . ALA A 1 304 ? 32.799 -15.318 -2.774 1.00 87.81 304 ALA A C 1
ATOM 2422 O O . ALA A 1 304 ? 31.889 -15.630 -2.011 1.00 87.81 304 ALA A O 1
ATOM 2423 N N . ALA A 1 305 ? 33.821 -14.547 -2.384 1.00 89.38 305 ALA A N 1
ATOM 2424 C CA . ALA A 1 305 ? 33.943 -14.000 -1.032 1.00 89.38 305 ALA A CA 1
ATOM 2425 C C . ALA A 1 305 ? 32.791 -13.041 -0.678 1.00 89.38 305 ALA A C 1
ATOM 2427 O O . ALA A 1 305 ? 32.239 -13.112 0.416 1.00 89.38 305 ALA A O 1
ATOM 2428 N N . THR A 1 306 ? 32.391 -12.176 -1.615 1.00 89.00 306 THR A N 1
ATOM 2429 C CA . THR A 1 306 ? 31.275 -11.239 -1.430 1.00 89.00 306 THR A CA 1
ATOM 2430 C C . THR A 1 306 ? 29.942 -11.973 -1.364 1.00 89.00 306 THR A C 1
ATOM 2432 O O . THR A 1 306 ? 29.121 -11.671 -0.504 1.00 89.00 306 THR A O 1
ATOM 2435 N N . LEU A 1 307 ? 29.735 -12.961 -2.240 1.00 88.12 307 LEU A N 1
ATOM 2436 C CA . LEU A 1 307 ? 28.522 -13.775 -2.224 1.00 88.12 307 LEU A CA 1
ATOM 2437 C C . LEU A 1 307 ? 28.389 -14.552 -0.907 1.00 88.12 307 LEU A C 1
ATOM 2439 O O . LEU A 1 307 ? 27.332 -14.512 -0.286 1.00 88.12 307 LEU A O 1
ATOM 2443 N N . GLY A 1 308 ? 29.470 -15.194 -0.452 1.00 88.00 308 GLY A N 1
ATOM 2444 C CA . GLY A 1 308 ? 29.491 -15.904 0.827 1.00 88.00 308 GLY A CA 1
ATOM 2445 C C . GLY A 1 308 ? 29.238 -14.982 2.021 1.00 88.00 308 GLY A C 1
ATOM 2446 O O . GLY A 1 308 ? 28.531 -15.367 2.948 1.00 88.00 308 GLY A O 1
ATOM 2447 N N . HIS A 1 309 ? 29.743 -13.744 1.980 1.00 91.69 309 HIS A N 1
ATOM 2448 C CA . HIS A 1 309 ? 29.462 -12.741 3.008 1.00 91.69 309 HIS A CA 1
ATOM 2449 C C . HIS A 1 309 ? 27.971 -12.378 3.077 1.00 91.69 309 HIS A C 1
ATOM 2451 O O . HIS A 1 309 ? 27.380 -12.459 4.152 1.00 91.69 309 HIS A O 1
ATOM 2457 N N . LEU A 1 310 ? 27.351 -12.056 1.934 1.00 90.50 310 LEU A N 1
ATOM 2458 C CA . LEU A 1 310 ? 25.923 -11.716 1.857 1.00 90.50 310 LEU A CA 1
ATOM 2459 C C . LEU A 1 310 ? 25.031 -12.893 2.280 1.00 90.50 310 LEU A C 1
ATOM 2461 O O . LEU A 1 310 ? 24.080 -12.715 3.035 1.00 90.50 310 LEU A O 1
ATOM 2465 N N . GLN A 1 311 ? 25.360 -14.111 1.841 1.00 90.06 311 GLN A N 1
ATOM 2466 C CA . GLN A 1 311 ? 24.636 -15.319 2.249 1.00 90.06 311 GLN A CA 1
ATOM 2467 C C . GLN A 1 311 ? 24.789 -15.603 3.748 1.00 90.06 311 GLN A C 1
ATOM 2469 O O . GLN A 1 311 ? 23.827 -16.017 4.390 1.00 90.06 311 GLN A O 1
ATOM 2474 N N . GLY A 1 312 ? 25.969 -15.343 4.320 1.00 91.44 312 GLY A N 1
ATOM 2475 C CA . GLY A 1 312 ? 26.209 -15.452 5.758 1.00 91.44 312 GLY A CA 1
ATOM 2476 C C . GLY A 1 312 ? 25.390 -14.447 6.571 1.00 91.44 312 GLY A C 1
ATOM 2477 O O . GLY A 1 312 ? 24.781 -14.828 7.568 1.00 91.44 312 GLY A O 1
ATOM 2478 N N . GLN A 1 313 ? 25.317 -13.187 6.123 1.00 92.75 313 GLN A N 1
ATOM 2479 C CA . GLN A 1 313 ? 24.453 -12.167 6.732 1.00 92.75 313 GLN A CA 1
ATOM 2480 C C . GLN A 1 313 ? 22.977 -12.577 6.667 1.00 92.75 313 GLN A C 1
ATOM 2482 O O . GLN A 1 313 ? 22.294 -12.553 7.691 1.00 92.75 313 GLN A O 1
ATOM 2487 N N . ARG A 1 314 ? 22.506 -13.026 5.495 1.00 91.50 314 ARG A N 1
ATOM 2488 C CA . ARG A 1 314 ? 21.134 -13.517 5.310 1.00 91.50 314 ARG A CA 1
ATOM 2489 C C . ARG A 1 314 ? 20.815 -14.669 6.262 1.00 91.50 314 ARG A C 1
ATOM 2491 O O . ARG A 1 314 ? 19.820 -14.614 6.973 1.00 91.50 314 ARG A O 1
ATOM 2498 N N . ALA A 1 315 ? 21.679 -15.682 6.327 1.00 90.56 315 ALA A N 1
ATOM 2499 C CA . ALA A 1 315 ? 21.496 -16.830 7.215 1.00 90.56 315 ALA A CA 1
ATOM 2500 C C . ALA A 1 315 ? 21.481 -16.429 8.701 1.00 90.56 315 ALA A C 1
ATOM 2502 O O . ALA A 1 315 ? 20.708 -16.981 9.482 1.00 90.56 315 ALA A O 1
ATOM 2503 N N . ALA A 1 316 ? 22.302 -15.451 9.099 1.00 92.38 316 ALA A N 1
ATOM 2504 C CA . ALA A 1 316 ? 22.296 -14.929 10.462 1.00 92.38 316 ALA A CA 1
ATOM 2505 C C . ALA A 1 316 ? 20.978 -14.214 10.801 1.00 92.38 316 ALA A C 1
ATOM 2507 O O . ALA A 1 316 ? 20.452 -14.419 11.894 1.00 92.38 316 ALA A O 1
ATOM 2508 N N . ILE A 1 317 ? 20.435 -13.418 9.873 1.00 92.50 317 ILE A N 1
ATOM 2509 C CA . ILE A 1 317 ? 19.139 -12.746 10.050 1.00 92.50 317 ILE A CA 1
ATOM 2510 C C . ILE A 1 317 ? 18.008 -13.769 10.122 1.00 92.50 317 ILE A C 1
ATOM 2512 O O . ILE A 1 317 ? 17.212 -13.700 11.051 1.00 92.50 317 ILE A O 1
ATOM 2516 N N . LEU A 1 318 ? 17.971 -14.744 9.209 1.00 90.56 318 LEU A N 1
ATOM 2517 C CA . LEU A 1 318 ? 16.971 -15.816 9.228 1.00 90.56 318 LEU A CA 1
ATOM 2518 C C . LEU A 1 318 ? 16.981 -16.564 10.560 1.00 90.56 318 LEU A C 1
ATOM 2520 O O . LEU A 1 318 ? 15.937 -16.722 11.176 1.00 90.56 318 LEU A O 1
ATOM 2524 N N . ARG A 1 319 ? 18.165 -16.909 11.081 1.00 91.44 319 ARG A N 1
ATOM 2525 C CA . ARG A 1 319 ? 18.275 -17.536 12.402 1.00 91.44 319 ARG A CA 1
ATOM 2526 C C . ARG A 1 319 ? 17.718 -16.647 13.521 1.00 91.44 319 ARG A C 1
ATOM 2528 O O . ARG A 1 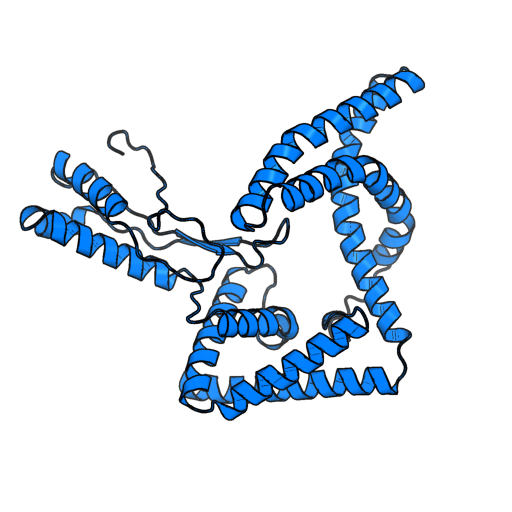319 ? 17.014 -17.144 14.392 1.00 91.44 319 ARG A O 1
ATOM 2535 N N . LEU A 1 320 ? 18.023 -15.345 13.512 1.00 90.75 320 LEU A N 1
ATOM 2536 C CA . LEU A 1 320 ? 17.472 -14.405 14.498 1.00 90.75 320 LEU A CA 1
ATOM 2537 C C . LEU A 1 320 ? 15.944 -14.304 14.397 1.00 90.75 320 LEU A C 1
ATOM 2539 O O . LEU A 1 320 ? 15.277 -14.217 15.428 1.00 90.75 320 LEU A O 1
ATOM 2543 N N . LEU A 1 321 ? 15.399 -14.322 13.177 1.00 90.25 321 LEU A N 1
ATOM 2544 C CA . LEU A 1 321 ? 13.960 -14.318 12.925 1.00 90.25 321 LEU A CA 1
ATOM 2545 C C . LEU A 1 321 ? 13.303 -15.616 13.405 1.00 90.25 321 LEU A C 1
ATOM 2547 O O . LEU A 1 321 ? 12.318 -15.532 14.129 1.00 90.25 321 LEU A O 1
ATOM 2551 N N . ASP A 1 322 ? 13.873 -16.784 13.105 1.00 89.19 322 ASP A N 1
ATOM 2552 C CA . ASP A 1 322 ? 13.362 -18.090 13.546 1.00 89.19 322 ASP A CA 1
ATOM 2553 C C . ASP A 1 322 ? 13.362 -18.201 15.080 1.00 89.19 322 ASP A C 1
ATOM 2555 O O . ASP A 1 322 ? 12.380 -18.614 15.703 1.00 89.19 322 ASP A O 1
ATOM 2559 N N . GLU A 1 323 ? 14.452 -17.775 15.726 1.00 89.06 323 GLU A N 1
ATOM 2560 C CA . GLU A 1 323 ? 14.555 -17.738 17.187 1.00 89.06 323 GLU A CA 1
ATOM 2561 C C . GLU A 1 323 ? 13.540 -16.768 17.808 1.00 89.06 323 GLU A C 1
ATOM 2563 O O . GLU A 1 323 ? 12.965 -17.057 18.864 1.00 89.06 323 GLU A O 1
ATOM 2568 N N . ALA A 1 324 ? 13.321 -15.612 17.175 1.00 88.19 324 ALA A N 1
ATOM 2569 C CA . ALA A 1 324 ? 12.330 -14.634 17.606 1.00 88.19 324 ALA A CA 1
ATOM 2570 C C . ALA A 1 324 ? 10.899 -15.158 17.417 1.00 88.19 324 ALA A C 1
ATOM 2572 O O . ALA A 1 324 ? 10.086 -15.055 18.336 1.00 88.19 324 ALA A O 1
ATOM 2573 N N . GLN A 1 325 ? 10.606 -15.789 16.280 1.00 86.75 325 GLN A N 1
ATOM 2574 C CA . GLN A 1 325 ? 9.321 -16.414 15.986 1.00 86.75 325 GLN A CA 1
ATOM 2575 C C . GLN A 1 325 ? 9.017 -17.511 17.012 1.00 86.75 325 GLN A C 1
ATOM 2577 O O . GLN A 1 325 ? 7.966 -17.482 17.647 1.00 86.75 325 GLN A O 1
ATOM 2582 N N . ALA A 1 326 ? 9.961 -18.418 17.277 1.00 87.12 326 ALA A N 1
ATOM 2583 C CA . ALA A 1 326 ? 9.794 -19.479 18.269 1.00 87.12 326 ALA A CA 1
ATOM 2584 C C . ALA A 1 326 ? 9.615 -18.945 19.705 1.00 87.12 326 ALA A C 1
ATOM 2586 O O . ALA A 1 326 ? 8.937 -19.566 20.528 1.00 87.12 326 ALA A O 1
ATOM 2587 N N . ALA A 1 327 ? 10.238 -17.815 20.052 1.00 87.12 327 ALA A N 1
ATOM 2588 C CA . ALA A 1 327 ? 10.024 -17.156 21.341 1.00 87.12 327 ALA A CA 1
ATOM 2589 C C . ALA A 1 327 ? 8.635 -16.502 21.427 1.00 87.12 327 ALA A C 1
ATOM 2591 O O . ALA A 1 327 ? 7.948 -16.662 22.434 1.00 87.12 327 ALA A O 1
ATOM 2592 N N . TYR A 1 328 ? 8.201 -15.824 20.363 1.00 86.75 328 TYR A N 1
ATOM 2593 C CA . TYR A 1 328 ? 6.908 -15.149 20.314 1.00 86.75 328 TYR A CA 1
ATOM 2594 C C . TYR A 1 328 ? 5.734 -16.137 20.278 1.00 86.75 328 TYR A C 1
ATOM 2596 O O . TYR A 1 328 ? 4.779 -15.982 21.036 1.00 86.75 328 TYR A O 1
ATOM 2604 N N . VAL A 1 329 ? 5.826 -17.205 19.477 1.00 85.31 329 VAL A N 1
ATOM 2605 C CA . VAL A 1 329 ? 4.799 -18.260 19.402 1.00 85.31 329 VAL A CA 1
ATOM 2606 C C . VAL A 1 329 ? 4.605 -18.935 20.759 1.00 85.31 329 VAL A C 1
ATOM 2608 O O . VAL A 1 329 ? 3.469 -19.127 21.174 1.00 85.31 329 VAL A O 1
ATOM 2611 N N . ARG A 1 330 ? 5.683 -19.200 21.514 1.00 85.62 330 ARG A N 1
ATOM 2612 C CA . ARG A 1 330 ? 5.593 -19.743 22.886 1.00 85.62 330 ARG A CA 1
ATOM 2613 C C . ARG A 1 330 ? 4.848 -18.846 23.876 1.00 85.62 330 ARG A C 1
ATOM 2615 O O . ARG A 1 330 ? 4.428 -19.335 24.914 1.00 85.62 330 ARG A O 1
ATOM 2622 N N . LYS A 1 331 ? 4.728 -17.551 23.590 1.00 80.25 331 LYS A N 1
ATOM 2623 C CA . LYS A 1 331 ? 3.965 -16.595 24.400 1.00 80.25 331 LYS A CA 1
ATOM 2624 C C . LYS A 1 331 ? 2.494 -16.514 23.975 1.00 80.25 331 LYS A C 1
ATOM 2626 O O . LYS A 1 331 ? 1.665 -16.092 24.775 1.00 80.25 331 LYS A O 1
ATOM 2631 N N . VAL A 1 332 ? 2.185 -16.815 22.712 1.00 75.56 332 VAL A N 1
ATOM 2632 C CA . VAL A 1 332 ? 0.819 -16.749 22.161 1.00 75.56 332 VAL A CA 1
ATOM 2633 C C . VAL A 1 332 ? 0.077 -18.086 22.304 1.00 75.56 332 VAL A C 1
ATOM 2635 O O . VAL A 1 332 ? -1.150 -18.070 22.382 1.00 75.56 332 VAL A O 1
ATOM 2638 N N . ALA A 1 333 ? 0.810 -19.203 22.348 1.00 60.78 333 ALA A N 1
ATOM 2639 C CA . ALA A 1 333 ? 0.301 -20.542 22.660 1.00 60.78 333 ALA A CA 1
ATOM 2640 C C . ALA A 1 333 ? -0.081 -20.684 24.140 1.00 60.78 333 ALA A C 1
ATOM 2642 O O . ALA A 1 333 ? -1.119 -21.332 24.403 1.00 60.78 333 ALA A O 1
#

Foldseek 3Di:
DLVPDDDDDDQQPDDAPDLADHQGHLVVLLVQLVVCVVVLVPSQDWDKAWAWEFLDLLDDPGDIDTFIDDIDRNSVLNVVCVVPVVVSSVVVSVVSVVRNVVNTLHAPDPVLLVLLSLCCVQCVCVVCVVDPPVDVVVSVVSSNLSRVLLVVCVVVPVPLVVVLVVLSVVLVVLCVVLVAGNLLLDPPPDPDCDVVLVCCLVVVPVLLVVLCVLCVFLQVVLQVCLVVVDPRSSCSVVSSVVSSVVSVVVSLVVVLVVCCVPVVDPVVSVVVSVSNVVSNVSNVVSCVSVVSVVNNVSLVVDDPVSSVVSVVSVVVSSVSVVVSVVVSVVVVD

Radius of gyration: 25.95 Å; Cα contacts (8 Å, |Δi|>4): 296; chains: 1; bounding box: 72×44×72 Å

Secondary structure (DSSP, 8-state):
-TTS------TT-S---SS--PPPPTHHHHHHHHHHHTTTT-S--EE--EEEEES-TTSTT--EEEEEPPPEEGGGGHHHHHH-HHHHHHHHHHHHHHHHHTTS---SSHHHHHHHHHHHHHHHHHH-TT--TT-HHHHHHHHHHHHHHHHHHHHH-HHHHHHHHHHHHHHHHHHHHHT--HHHH--S------HHHHHHHHHHHHHHHHHHHHHHHHHHHHHHHHHHH-S-HHHHHHHHHHHHHHHHHHHHHHHHHHHHHHH--HHHHHHHHHHHHHHHHHHHHHHHHHHHHHHHHHHHHS-HHHHHHHHHHHHHHHHHHHHHHHHHHHHH-

Mean predicted aligned error: 7.76 Å

pLDDT: mean 87.77, std 9.46, range [42.41, 98.12]

Solvent-accessible surface area (backbone atoms only — not comparable to full-atom values): 18793 Å² total; per-residue (Å²): 93,95,84,76,51,87,85,88,80,71,49,54,79,69,83,72,96,59,52,56,86,67,74,68,51,46,61,64,33,45,54,52,51,55,55,26,60,78,49,79,45,67,73,77,58,66,48,67,49,70,14,76,38,64,78,40,87,88,45,89,90,45,61,69,42,78,36,72,49,77,69,43,60,55,51,78,46,46,67,48,34,74,76,36,56,64,62,33,18,50,52,47,37,49,50,52,48,57,54,35,59,78,37,40,63,67,47,94,45,74,67,56,43,51,50,38,51,52,47,45,76,64,40,36,63,75,79,41,72,85,62,57,94,85,44,63,65,57,56,52,50,48,58,40,50,41,45,56,46,51,60,49,31,62,78,77,40,46,66,59,52,51,51,51,53,51,53,50,53,52,46,54,50,54,30,54,75,71,66,46,56,60,74,51,71,51,79,79,82,62,81,65,86,43,71,65,59,55,48,46,58,62,70,37,42,63,50,29,52,49,14,41,67,75,36,44,60,38,59,47,49,18,52,57,50,20,67,71,74,46,90,53,74,73,50,35,60,56,42,26,50,60,42,29,70,50,36,41,60,50,48,51,51,53,52,38,50,52,46,33,71,72,65,73,37,70,66,61,30,50,54,50,58,64,42,48,61,55,26,32,58,48,22,58,56,49,47,54,60,51,51,54,51,52,33,36,53,50,56,74,69,49,56,69,69,58,51,52,50,55,52,50,50,50,52,52,50,50,50,53,48,53,55,49,50,59,54,50,49,68,73,74,108